Protein AF-A0A8C5RNP3-F1 (afdb_monomer_lite)

pLDDT: mean 71.99, std 24.18, range [30.84, 98.81]

InterPro domains:
  IPR009089 XRCC4, N-terminal domain superfamily [SSF50809] (1-51)
  IPR010585 DNA repair protein XRCC4 [PTHR28559] (86-229)
  IPR014751 DNA repair protein XRCC4-like, C-terminal [G3DSA:1.20.5.370] (101-195)
  IPR038051 XRCC4-like, N-terminal domain superfamily [G3DSA:2.170.210.10] (1-62)
  IPR053961 XRCC4, N-terminal domain [PF06632] (1-50)
  IPR053962 XRCC4, coiled-coil domain [PF21924] (101-175)

Foldseek 3Di:
DPDDPVVLVVVVCCVPVVPDDDPQKDWDWAQDPPPRWKIKIWMKGFPPPVVVVVVVVVVVVVVPDPDDDPDPDPDDDDDDDPPGDIGTSDMDIDGDDPCVVVVVVVVVVVVVVVVVVVVVVVVVVVVVVVVVVVVVVVVVVVVVVVVVVVVVVV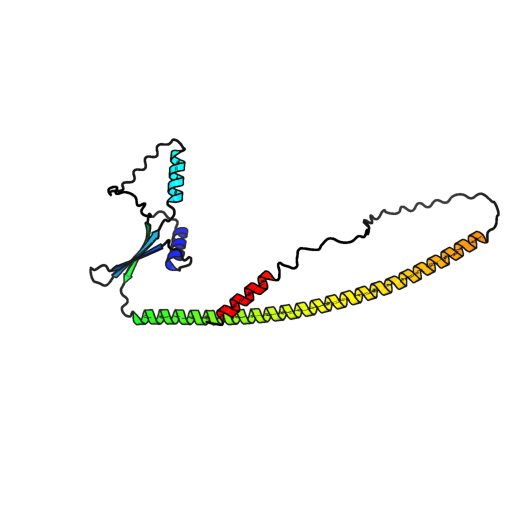VVVVVVVVVVVVVVVVVVVVVVVVVVVVVVVDDDDDDDDDDDDDDDDDDDPPDDPDDDDDDDDDDDDDDDPPPPPVVVVVVVVVVVVVVPD

Structure (mmCIF, N/CA/C/O backbone):
data_AF-A0A8C5RNP3-F1
#
_entry.id   AF-A0A8C5RNP3-F1
#
loop_
_atom_site.group_PDB
_atom_site.id
_atom_site.type_symbol
_atom_site.label_atom_id
_atom_site.label_alt_id
_atom_site.label_comp_id
_atom_site.label_asym_id
_atom_site.label_entity_id
_atom_site.label_seq_id
_atom_site.pdbx_PDB_ins_code
_atom_site.Cartn_x
_atom_site.Cartn_y
_atom_site.Cartn_z
_atom_site.occupancy
_atom_site.B_iso_or_equiv
_atom_site.auth_seq_id
_atom_site.auth_comp_id
_atom_site.auth_asym_id
_atom_site.auth_atom_id
_atom_site.pdbx_PDB_model_num
ATOM 1 N N . MET A 1 1 ? 1.968 20.008 -38.153 1.00 55.22 1 MET A N 1
ATOM 2 C CA . MET A 1 1 ? 0.848 19.555 -37.306 1.00 55.22 1 MET A CA 1
ATOM 3 C C . MET A 1 1 ? 0.402 20.719 -36.465 1.00 55.22 1 MET A C 1
ATOM 5 O O . MET A 1 1 ? 1.262 21.341 -35.858 1.00 55.22 1 MET A O 1
ATOM 9 N N . GLU A 1 2 ? -0.889 21.001 -36.400 1.00 71.12 2 GLU A N 1
ATOM 10 C CA . GLU A 1 2 ? -1.405 22.032 -35.501 1.00 71.12 2 GLU A CA 1
ATOM 11 C C . GLU A 1 2 ? -1.920 21.351 -34.226 1.00 71.12 2 GLU A C 1
ATOM 13 O O . GLU A 1 2 ? -3.088 20.999 -34.091 1.00 71.12 2 GLU A O 1
ATOM 18 N N . MET A 1 3 ? -0.994 21.044 -33.315 1.00 80.56 3 MET A N 1
ATOM 19 C CA . MET A 1 3 ? -1.301 20.501 -31.992 1.00 80.56 3 MET A CA 1
ATOM 20 C C . MET A 1 3 ? -0.687 21.420 -30.941 1.00 80.56 3 MET A C 1
ATOM 22 O O . MET A 1 3 ? 0.452 21.857 -31.092 1.00 80.56 3 MET A O 1
ATOM 26 N N . LYS A 1 4 ? -1.433 21.711 -29.869 1.00 89.50 4 LYS A N 1
ATOM 27 C CA . LYS A 1 4 ? -0.898 22.460 -28.725 1.00 89.50 4 LYS A CA 1
ATOM 28 C C . LYS A 1 4 ? 0.293 21.707 -28.125 1.00 89.50 4 LYS A C 1
ATOM 30 O O . LYS A 1 4 ? 0.234 20.486 -27.987 1.00 89.50 4 LYS A O 1
ATOM 35 N N . GLN A 1 5 ? 1.334 22.438 -27.734 1.00 89.81 5 GLN A N 1
ATOM 36 C CA . GLN A 1 5 ? 2.585 21.865 -27.231 1.00 89.81 5 GLN A CA 1
ATOM 37 C C . GLN A 1 5 ? 2.371 20.921 -26.041 1.00 89.81 5 GLN A C 1
ATOM 39 O O . GLN A 1 5 ? 2.899 19.817 -26.048 1.00 89.81 5 GLN A O 1
ATOM 44 N N . GLU A 1 6 ? 1.565 21.316 -25.056 1.00 90.94 6 GLU A N 1
ATOM 45 C CA . GLU A 1 6 ? 1.251 20.486 -23.881 1.00 90.94 6 GLU A CA 1
ATOM 46 C C . GLU A 1 6 ? 0.638 19.146 -24.290 1.00 90.94 6 GLU A C 1
ATOM 48 O O . GLU A 1 6 ? 1.116 18.086 -23.898 1.00 90.94 6 GLU A O 1
ATOM 53 N N . LYS A 1 7 ? -0.369 19.189 -25.170 1.00 88.06 7 LYS A N 1
ATOM 54 C CA . LYS A 1 7 ? -1.022 17.990 -25.701 1.00 88.06 7 LYS A CA 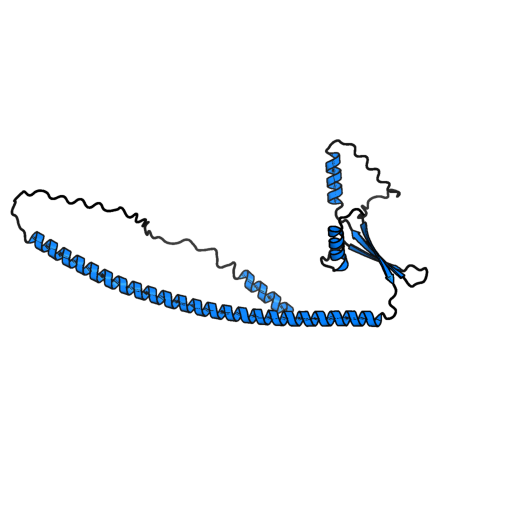1
ATOM 55 C C . LYS A 1 7 ? -0.031 17.099 -26.452 1.00 88.06 7 LYS A C 1
ATOM 57 O O . LYS A 1 7 ? -0.100 15.883 -26.332 1.00 88.06 7 LYS A O 1
ATOM 62 N N . TYR A 1 8 ? 0.889 17.694 -27.205 1.00 87.69 8 TYR A N 1
ATOM 63 C CA . TYR A 1 8 ? 1.931 16.949 -27.901 1.00 87.69 8 TYR A CA 1
ATOM 64 C C . TYR A 1 8 ? 2.911 16.280 -26.924 1.00 87.69 8 TYR A C 1
ATOM 66 O O . TYR A 1 8 ? 3.216 15.105 -27.088 1.00 87.69 8 TYR A O 1
ATOM 74 N N . VAL A 1 9 ? 3.351 16.980 -25.873 1.00 89.62 9 VAL A N 1
ATOM 75 C CA . VAL A 1 9 ? 4.240 16.423 -24.835 1.00 89.62 9 VAL A CA 1
ATOM 76 C C . VAL A 1 9 ? 3.579 15.267 -24.088 1.00 89.62 9 VAL A C 1
ATOM 78 O O . VAL A 1 9 ? 4.225 14.250 -23.854 1.00 89.62 9 VAL A O 1
ATOM 81 N N . GLU A 1 10 ? 2.296 15.377 -23.755 1.00 87.62 10 GLU A N 1
ATOM 82 C CA . GLU A 1 10 ? 1.562 14.276 -23.122 1.00 87.62 10 GLU A CA 1
ATOM 83 C C . GLU A 1 10 ? 1.448 13.053 -24.044 1.00 87.62 10 GLU A C 1
ATOM 85 O O . GLU A 1 10 ? 1.608 11.919 -23.597 1.00 87.62 10 GLU A O 1
ATOM 90 N N . GLU A 1 11 ? 1.257 13.256 -25.351 1.00 84.50 11 GLU A N 1
ATOM 91 C CA . GLU A 1 11 ? 1.323 12.157 -26.322 1.00 84.50 11 GLU A CA 1
ATOM 92 C C . GLU A 1 11 ? 2.734 11.543 -26.411 1.00 84.50 11 GLU A C 1
ATOM 94 O O . GLU A 1 11 ? 2.850 10.324 -26.538 1.00 84.50 11 GLU A O 1
ATOM 99 N N . LEU A 1 12 ? 3.804 12.342 -26.275 1.00 87.31 12 LEU A N 1
ATOM 100 C CA . LEU A 1 12 ? 5.182 11.833 -26.211 1.00 87.31 12 LEU A CA 1
ATOM 101 C C . LEU A 1 12 ? 5.449 10.993 -24.958 1.00 87.31 12 LEU A C 1
ATOM 103 O O . LEU A 1 12 ? 6.104 9.957 -25.048 1.00 87.31 12 LEU A O 1
ATOM 107 N N . LYS A 1 13 ? 4.947 11.413 -23.793 1.00 88.31 13 LYS A N 1
ATOM 108 C CA . LYS A 1 13 ? 5.095 10.644 -22.549 1.00 88.31 13 LYS A CA 1
ATOM 109 C C . LYS A 1 13 ? 4.404 9.290 -22.660 1.00 88.31 13 LYS A C 1
ATOM 111 O O . LYS A 1 13 ? 5.023 8.271 -22.376 1.00 88.31 13 LYS A O 1
ATOM 116 N N . LYS A 1 14 ? 3.168 9.265 -23.163 1.00 85.75 14 LYS A N 1
ATOM 117 C CA . LYS A 1 14 ? 2.420 8.016 -23.367 1.00 85.75 14 LYS A CA 1
ATOM 118 C C . LYS A 1 14 ? 3.161 7.041 -24.277 1.00 85.75 14 LYS A C 1
ATOM 120 O O . LYS A 1 14 ? 3.255 5.864 -23.948 1.00 85.75 14 LYS A O 1
ATOM 125 N N . VAL A 1 15 ? 3.699 7.532 -25.398 1.00 85.81 15 VAL A N 1
ATOM 126 C CA . VAL A 1 15 ? 4.329 6.671 -26.409 1.00 85.81 15 VAL A CA 1
ATOM 127 C C . VAL A 1 15 ? 5.760 6.252 -26.051 1.00 85.81 15 VAL A C 1
ATOM 129 O O . VAL A 1 15 ? 6.140 5.127 -26.352 1.00 85.81 15 VAL A O 1
ATOM 132 N N . LEU A 1 16 ? 6.561 7.110 -25.406 1.00 85.31 16 LEU A N 1
ATOM 133 C CA . LEU A 1 16 ? 7.981 6.825 -25.138 1.00 85.31 16 LEU A CA 1
ATOM 134 C C . LEU A 1 16 ? 8.267 6.332 -23.717 1.00 85.31 16 LEU A C 1
ATOM 136 O O . LEU A 1 16 ? 9.263 5.643 -23.521 1.00 85.31 16 LEU A O 1
ATOM 140 N N . LEU A 1 17 ? 7.426 6.667 -22.734 1.00 85.12 17 LEU A N 1
ATOM 141 C CA . LEU A 1 17 ? 7.604 6.242 -21.338 1.00 85.12 17 LEU A CA 1
ATOM 142 C C . LEU A 1 17 ? 6.699 5.063 -20.954 1.00 85.12 17 LEU A C 1
ATOM 144 O O . LEU A 1 17 ? 6.726 4.639 -19.806 1.00 85.12 17 LEU A O 1
ATOM 148 N N . CYS A 1 18 ? 5.911 4.535 -21.901 1.00 71.25 18 CYS A N 1
ATOM 149 C CA . CYS A 1 18 ? 4.945 3.452 -21.669 1.00 71.25 18 CYS A CA 1
ATOM 150 C C . CYS A 1 18 ? 3.998 3.716 -20.486 1.00 71.25 18 CYS A C 1
ATOM 152 O O . CYS A 1 18 ? 3.561 2.786 -19.816 1.00 71.25 18 CYS A O 1
ATOM 154 N N . ASP A 1 19 ? 3.638 4.982 -20.263 1.00 64.94 19 ASP A N 1
ATOM 155 C CA . ASP A 1 19 ? 2.700 5.384 -19.206 1.00 64.94 19 ASP A CA 1
ATOM 156 C C . ASP A 1 19 ? 1.315 4.721 -19.393 1.00 64.94 19 ASP A C 1
ATOM 158 O O . ASP A 1 19 ? 0.543 4.562 -18.452 1.00 64.94 19 ASP A O 1
ATOM 162 N N . GLN A 1 20 ? 0.998 4.295 -20.627 1.00 61.53 20 GLN A N 1
ATOM 163 C CA . GLN A 1 20 ? -0.206 3.539 -20.979 1.00 61.53 20 GLN A CA 1
ATOM 164 C C . GLN A 1 20 ? 0.111 2.491 -22.057 1.00 61.53 20 GLN A C 1
ATOM 166 O O . GLN A 1 20 ? 0.402 2.838 -23.204 1.00 61.53 20 GLN A O 1
ATOM 171 N N . PHE A 1 21 ? 0.000 1.203 -21.723 1.00 55.09 21 PHE A N 1
ATOM 172 C CA . PHE A 1 21 ? 0.070 0.120 -22.707 1.00 55.09 21 PHE A CA 1
ATOM 173 C C . PHE A 1 21 ? -1.224 0.094 -23.518 1.00 55.09 21 PHE A C 1
ATOM 175 O O . PHE A 1 21 ? -2.251 -0.414 -23.073 1.00 55.09 21 PHE A O 1
ATOM 182 N N . SER A 1 22 ? -1.196 0.674 -24.713 1.00 62.56 22 SER A N 1
ATOM 183 C CA . SER A 1 22 ? -2.289 0.524 -25.667 1.00 62.56 22 SER A CA 1
ATOM 184 C C . SER A 1 22 ? -1.725 0.186 -27.038 1.00 62.56 22 SER A C 1
ATOM 186 O O . SER A 1 22 ? -0.759 0.810 -27.479 1.00 62.56 22 SER A O 1
ATOM 188 N N . ASP A 1 23 ? -2.379 -0.727 -27.760 1.00 62.41 23 ASP A N 1
ATOM 189 C CA . ASP A 1 23 ? -2.055 -1.096 -29.155 1.00 62.41 23 ASP A CA 1
ATOM 190 C C . ASP A 1 23 ? -2.330 0.049 -30.158 1.00 62.41 23 ASP A C 1
ATOM 192 O O . ASP A 1 23 ? -2.578 -0.144 -31.353 1.00 62.41 23 ASP A O 1
ATOM 196 N N . THR A 1 24 ? -2.394 1.274 -29.652 1.00 76.81 24 THR A N 1
ATOM 197 C CA . THR A 1 24 ? -2.700 2.495 -30.382 1.00 76.81 24 THR A CA 1
ATOM 198 C C . THR A 1 24 ? -1.455 3.051 -31.060 1.00 76.81 24 THR A C 1
ATOM 200 O O . THR A 1 24 ? -1.593 3.889 -31.939 1.00 76.81 24 THR A O 1
ATOM 203 N N . TYR A 1 25 ? -0.249 2.605 -30.707 1.00 83.44 25 TYR A N 1
ATOM 204 C CA . TYR A 1 25 ? 0.991 3.128 -31.279 1.00 83.44 25 TYR A CA 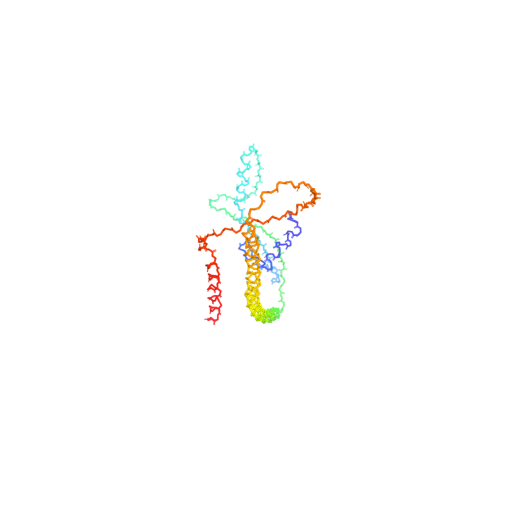1
ATOM 205 C C . TYR A 1 25 ? 1.735 2.060 -32.079 1.00 83.44 25 TYR A C 1
ATOM 207 O O . TYR A 1 25 ? 1.842 0.911 -31.657 1.00 83.44 25 TYR A O 1
ATOM 215 N N . ARG A 1 26 ? 2.256 2.451 -33.243 1.00 86.00 26 ARG A N 1
ATOM 216 C CA . ARG A 1 26 ? 3.160 1.643 -34.066 1.00 86.00 26 ARG A CA 1
ATOM 217 C C . ARG A 1 26 ? 4.534 2.295 -34.088 1.00 86.00 26 ARG A C 1
ATOM 219 O O . ARG A 1 26 ? 4.634 3.510 -34.242 1.00 86.00 26 ARG A O 1
ATOM 226 N N . PHE A 1 27 ? 5.572 1.477 -33.970 1.00 88.50 27 PHE A N 1
ATOM 227 C CA . PHE A 1 27 ? 6.966 1.896 -34.036 1.00 88.50 27 PHE A CA 1
ATOM 228 C C . PHE A 1 27 ? 7.632 1.247 -35.241 1.00 88.50 27 PHE A C 1
ATOM 230 O O . PHE A 1 27 ? 7.584 0.029 -35.391 1.00 88.50 27 PHE A O 1
ATOM 237 N N . ASP A 1 28 ? 8.281 2.060 -36.065 1.00 87.81 28 ASP A N 1
ATOM 238 C CA . ASP A 1 28 ? 8.956 1.629 -37.280 1.00 87.81 28 ASP A CA 1
ATOM 239 C C . ASP A 1 28 ? 10.437 2.009 -37.208 1.00 87.81 28 ASP A C 1
ATOM 241 O O . ASP A 1 28 ? 10.800 3.161 -36.950 1.00 87.81 28 ASP A O 1
ATOM 245 N N . ILE A 1 29 ? 11.308 1.029 -37.453 1.00 87.75 29 ILE A N 1
ATOM 246 C CA . ILE A 1 29 ? 12.761 1.204 -37.494 1.00 87.75 29 ILE A CA 1
ATOM 247 C C . ILE A 1 29 ? 13.238 0.809 -38.883 1.00 87.75 29 ILE A C 1
ATOM 249 O O . ILE A 1 29 ? 13.130 -0.347 -39.280 1.00 87.75 29 ILE A O 1
ATOM 253 N N . SER A 1 30 ? 13.796 1.764 -39.623 1.00 84.50 30 SER A N 1
ATOM 254 C CA . SER A 1 30 ? 14.335 1.523 -40.963 1.00 84.50 30 SER A CA 1
ATOM 255 C C . SER A 1 30 ? 15.802 1.935 -41.048 1.00 84.50 30 SER A C 1
ATOM 257 O O . SER A 1 30 ? 16.218 2.982 -40.550 1.00 84.50 30 SER A O 1
ATOM 259 N N . LYS A 1 31 ? 16.619 1.097 -41.687 1.00 77.69 31 LYS A N 1
ATOM 260 C CA . LYS A 1 31 ? 18.022 1.400 -41.978 1.00 77.69 31 LYS A CA 1
ATOM 261 C C . LYS A 1 31 ? 18.084 2.112 -43.327 1.00 77.69 31 LYS A C 1
ATOM 263 O O . LYS A 1 31 ? 17.605 1.567 -44.317 1.00 77.69 31 LYS A O 1
ATOM 268 N N . LYS A 1 32 ? 18.664 3.314 -43.392 1.00 65.94 32 LYS A N 1
ATOM 269 C CA . LYS A 1 32 ? 18.851 4.017 -44.670 1.00 65.94 32 LYS A CA 1
ATOM 270 C C . LYS A 1 32 ? 20.256 3.720 -45.203 1.00 65.94 32 LYS A C 1
ATOM 272 O O . LYS A 1 32 ? 21.244 3.965 -44.519 1.00 65.94 32 LYS A O 1
ATOM 277 N N . GLU A 1 33 ? 20.349 3.158 -46.406 1.00 58.75 33 GLU A N 1
ATOM 278 C CA . GLU A 1 33 ? 21.582 2.548 -46.944 1.00 58.75 33 GLU A CA 1
ATOM 279 C C . GLU A 1 33 ? 22.652 3.523 -47.451 1.00 58.75 33 GLU A C 1
ATOM 281 O O . GLU A 1 33 ? 23.720 3.092 -47.871 1.00 58.75 33 GLU A O 1
ATOM 286 N N . ILE A 1 34 ? 22.450 4.836 -47.363 1.00 54.06 34 ILE A N 1
ATOM 287 C CA . ILE A 1 34 ? 23.375 5.809 -47.967 1.00 54.06 34 ILE A CA 1
ATOM 288 C C . ILE A 1 34 ? 24.555 6.122 -47.023 1.00 54.06 34 ILE A C 1
ATOM 290 O O . ILE A 1 34 ? 24.793 7.286 -46.754 1.00 54.06 34 ILE A O 1
ATOM 294 N N . ASN A 1 35 ? 25.204 5.090 -46.454 1.00 58.66 35 ASN A N 1
ATOM 295 C CA . ASN A 1 35 ? 26.477 5.066 -45.681 1.00 58.66 35 ASN A CA 1
ATOM 296 C C . ASN A 1 35 ? 26.435 4.151 -44.434 1.00 58.66 35 ASN A C 1
ATOM 298 O O . ASN A 1 35 ? 27.427 4.017 -43.731 1.00 58.66 35 ASN A O 1
ATOM 302 N N . GLY A 1 36 ? 25.309 3.492 -44.127 1.00 58.53 36 GLY A N 1
ATOM 303 C CA . GLY A 1 36 ? 25.237 2.461 -43.071 1.00 58.53 36 GLY A CA 1
ATOM 304 C C . GLY A 1 36 ? 25.301 2.952 -41.610 1.00 58.53 36 GLY A C 1
ATOM 305 O O . GLY A 1 36 ? 25.259 2.123 -40.689 1.00 58.53 36 GLY A O 1
ATOM 306 N N . GLU A 1 37 ? 25.357 4.269 -41.392 1.00 69.31 37 GLU A N 1
ATOM 307 C CA . GLU A 1 37 ? 25.600 4.892 -40.079 1.00 69.31 37 GLU A CA 1
ATOM 308 C C . GLU A 1 37 ? 24.359 5.457 -39.371 1.00 69.31 37 GLU A C 1
ATOM 310 O O . GLU A 1 37 ? 24.409 5.665 -38.157 1.00 69.31 37 GLU A O 1
ATOM 315 N N . SER A 1 38 ? 23.242 5.677 -40.079 1.00 77.44 38 SER A N 1
ATOM 316 C CA . SER A 1 38 ? 22.021 6.244 -39.482 1.00 77.44 38 SER A CA 1
ATOM 317 C C . SER A 1 38 ? 20.792 5.348 -39.652 1.00 77.44 38 SER A C 1
ATOM 319 O O . SER A 1 38 ? 20.540 4.773 -40.714 1.00 77.44 38 SER A O 1
ATOM 321 N N . ILE A 1 39 ? 20.025 5.229 -38.571 1.00 84.31 39 ILE A N 1
ATOM 322 C CA . ILE A 1 39 ? 18.763 4.497 -38.481 1.00 84.31 39 ILE A CA 1
ATOM 323 C C . ILE A 1 39 ? 17.643 5.528 -38.342 1.00 84.31 39 ILE A C 1
ATOM 325 O O . ILE A 1 39 ? 17.731 6.451 -37.536 1.00 84.31 39 ILE A O 1
ATOM 329 N N . HIS A 1 40 ? 16.586 5.390 -39.133 1.00 88.75 40 HIS A N 1
ATOM 330 C CA . HIS A 1 40 ? 15.399 6.224 -39.023 1.00 88.75 40 HIS A CA 1
ATOM 331 C C . HIS A 1 40 ? 14.353 5.508 -38.166 1.00 88.75 40 HIS A C 1
ATOM 333 O O . HIS A 1 40 ? 13.823 4.472 -38.568 1.00 88.75 40 HIS A O 1
ATOM 339 N N . PHE A 1 41 ? 14.074 6.071 -36.993 1.00 89.56 41 PHE A N 1
ATOM 340 C CA . PHE A 1 41 ? 13.015 5.644 -36.085 1.00 89.56 41 PHE A CA 1
ATOM 341 C C . PHE A 1 41 ? 11.803 6.554 -36.278 1.00 89.56 41 PHE A C 1
ATOM 343 O O . PHE A 1 41 ? 11.933 7.777 -36.242 1.00 89.56 41 PHE A O 1
ATOM 350 N N . SER A 1 42 ? 10.621 5.988 -36.472 1.00 88.81 42 SER A N 1
ATOM 351 C CA . SER A 1 42 ? 9.360 6.729 -36.517 1.00 88.81 42 SER A CA 1
ATOM 352 C C . SER A 1 42 ? 8.308 6.042 -35.671 1.00 88.81 42 SER A C 1
ATOM 354 O O . SER A 1 42 ? 8.335 4.828 -35.499 1.00 88.81 42 SER A O 1
ATOM 356 N N . TYR A 1 43 ? 7.382 6.829 -35.141 1.00 88.31 43 TYR A N 1
ATOM 357 C CA . TYR A 1 43 ? 6.258 6.315 -34.376 1.00 88.31 43 TYR A CA 1
ATOM 358 C C . TYR A 1 43 ? 4.969 6.984 -34.831 1.00 88.31 43 TYR A C 1
ATOM 360 O O . TYR A 1 43 ? 4.906 8.193 -35.089 1.00 88.31 43 TYR A O 1
ATOM 368 N N . GLU A 1 44 ? 3.935 6.167 -34.959 1.00 86.56 44 GLU A N 1
ATOM 369 C CA . GLU A 1 44 ? 2.645 6.543 -35.511 1.00 86.56 44 GLU A CA 1
ATOM 370 C C . GLU A 1 44 ? 1.539 6.169 -34.533 1.00 86.56 44 GLU A C 1
ATOM 372 O O . GLU A 1 44 ? 1.608 5.148 -33.852 1.00 86.56 44 GLU A O 1
ATOM 377 N N . LYS A 1 45 ? 0.509 7.008 -34.458 1.00 84.31 45 LYS A N 1
ATOM 378 C CA . LYS A 1 45 ? -0.698 6.735 -33.690 1.00 84.31 45 LYS A CA 1
ATOM 379 C C . LYS A 1 45 ? -1.755 6.172 -34.635 1.00 84.31 45 LYS A C 1
ATOM 381 O O . LYS A 1 45 ? -2.147 6.837 -35.595 1.00 84.31 45 LYS A O 1
ATOM 386 N N . ASN A 1 46 ? -2.209 4.961 -34.350 1.00 78.38 46 ASN A N 1
ATOM 387 C CA . ASN A 1 46 ? -3.374 4.345 -34.961 1.00 78.38 46 ASN A CA 1
ATOM 388 C C . ASN A 1 46 ? -4.620 5.055 -34.426 1.00 78.38 46 ASN A C 1
ATOM 390 O O . ASN A 1 46 ? -4.913 5.013 -33.228 1.00 78.38 46 ASN A O 1
ATOM 394 N N . LEU A 1 47 ? -5.374 5.711 -35.301 1.00 68.94 47 LEU A N 1
ATOM 395 C CA . LEU A 1 47 ? -6.659 6.283 -34.924 1.00 68.94 47 LEU A CA 1
ATOM 396 C C . LEU A 1 47 ? -7.694 5.157 -34.978 1.00 68.94 47 LEU A C 1
ATOM 398 O O . LEU A 1 47 ? -8.272 4.879 -36.023 1.00 68.94 47 LEU A O 1
ATOM 402 N N . LYS A 1 48 ? -7.908 4.478 -33.846 1.00 60.94 48 LYS A N 1
ATOM 403 C CA . LYS A 1 48 ? -8.919 3.410 -33.739 1.00 60.94 48 LYS A CA 1
ATOM 404 C C . LYS A 1 48 ? -10.363 3.921 -33.782 1.00 60.94 48 LYS A C 1
ATOM 406 O O . LYS A 1 48 ? -11.281 3.113 -33.787 1.00 60.94 48 LYS A O 1
ATOM 411 N N . ASP A 1 49 ? -10.582 5.232 -33.849 1.00 53.31 49 ASP A N 1
ATOM 412 C CA . ASP A 1 49 ? -11.921 5.807 -33.785 1.00 53.31 49 ASP A CA 1
ATOM 413 C C . ASP A 1 49 ? -12.369 6.386 -35.132 1.00 53.31 49 ASP A C 1
ATOM 415 O O . ASP A 1 49 ? -12.443 7.596 -35.344 1.00 53.31 49 ASP A O 1
ATOM 419 N N . VAL A 1 50 ? -12.655 5.486 -36.075 1.00 52.06 50 VAL A N 1
ATOM 420 C CA . VAL A 1 50 ? -13.403 5.840 -37.294 1.00 52.06 50 VAL A CA 1
ATOM 421 C C . VAL A 1 50 ? -14.911 5.869 -37.001 1.00 52.06 50 VAL A C 1
ATOM 423 O O . VAL A 1 50 ? -15.672 6.496 -37.730 1.00 52.06 50 VAL A O 1
ATOM 426 N N . THR A 1 51 ? -15.352 5.271 -35.889 1.00 53.81 51 THR A N 1
ATOM 427 C CA . THR A 1 51 ? -16.741 5.290 -35.408 1.00 53.81 51 THR A CA 1
ATOM 428 C C . THR A 1 51 ? -17.226 6.701 -35.105 1.00 53.81 51 THR A C 1
ATOM 430 O O . THR A 1 51 ? -18.282 7.094 -35.598 1.00 53.81 51 THR A O 1
ATOM 433 N N . GLY A 1 52 ? -16.441 7.501 -34.375 1.00 51.97 52 GLY A N 1
ATOM 434 C CA . GLY A 1 52 ? -16.772 8.906 -34.121 1.00 51.97 52 GLY A CA 1
ATOM 435 C C . GLY A 1 52 ? -16.817 9.759 -35.394 1.00 51.97 52 GLY A C 1
ATOM 436 O O . GLY A 1 52 ? -17.659 10.646 -35.517 1.00 51.97 52 GLY A O 1
ATOM 437 N N . LEU A 1 53 ? -15.966 9.453 -36.378 1.00 52.38 53 LEU A N 1
ATOM 438 C CA . LEU A 1 53 ? -15.901 10.164 -37.659 1.00 52.38 53 LEU A CA 1
ATOM 439 C C . LEU A 1 53 ? -17.095 9.816 -38.564 1.00 52.38 53 LEU A C 1
ATOM 441 O O . LEU A 1 53 ? -17.673 10.700 -39.191 1.00 52.38 53 LEU A O 1
ATOM 445 N N . ILE A 1 54 ? -17.522 8.550 -38.560 1.00 56.50 54 ILE A N 1
ATOM 446 C CA . ILE A 1 54 ? -18.743 8.076 -39.225 1.00 56.50 54 ILE A CA 1
ATOM 447 C C . ILE A 1 54 ? -19.990 8.701 -38.583 1.00 56.50 54 ILE A C 1
ATOM 449 O O . ILE A 1 54 ? -20.872 9.163 -39.305 1.00 56.50 54 ILE A O 1
ATOM 453 N N . LEU A 1 55 ? -20.055 8.791 -37.249 1.00 55.03 55 LEU A N 1
ATOM 454 C CA . LEU A 1 55 ? -21.174 9.428 -36.541 1.00 55.03 55 LEU A CA 1
ATOM 455 C C . LEU A 1 55 ? -21.230 10.945 -36.788 1.00 55.03 55 LEU A C 1
ATOM 457 O O . LEU A 1 55 ? -22.310 11.505 -36.967 1.00 55.03 55 LEU A O 1
ATOM 461 N N . PHE A 1 56 ? -20.070 11.604 -36.850 1.00 54.50 56 PHE A N 1
ATOM 462 C CA . PHE A 1 56 ? -19.954 13.028 -37.172 1.00 54.50 56 PHE A CA 1
ATOM 463 C C . PHE A 1 56 ? -20.385 13.327 -38.619 1.00 54.50 56 PHE A C 1
ATOM 465 O O . PHE A 1 56 ? -21.101 14.298 -38.862 1.00 54.50 56 PHE A O 1
ATOM 472 N N . LEU A 1 57 ? -20.026 12.461 -39.574 1.00 56.38 57 LEU A N 1
ATOM 473 C CA . LEU A 1 57 ? -20.455 12.562 -40.975 1.00 56.38 57 LEU A CA 1
ATOM 474 C C . LEU A 1 57 ? -21.955 12.268 -41.157 1.00 56.38 57 LEU A C 1
ATOM 476 O O . LEU A 1 57 ? -22.625 12.978 -41.905 1.00 56.38 57 LEU A O 1
ATOM 480 N N . LEU A 1 58 ? -22.504 11.278 -40.442 1.00 57.66 58 LEU A N 1
ATOM 481 C CA . LEU A 1 58 ? -23.947 10.998 -40.409 1.00 57.66 58 LEU A CA 1
ATOM 482 C C . LEU A 1 58 ? -24.739 12.164 -39.796 1.00 57.66 58 LEU A C 1
ATOM 484 O O . LEU A 1 58 ? -25.785 12.538 -40.321 1.00 57.66 58 LEU A O 1
ATOM 488 N N . GLY A 1 59 ? -24.217 12.787 -38.735 1.00 54.66 59 GLY A N 1
ATOM 489 C CA . GLY A 1 59 ? -24.809 13.984 -38.133 1.00 54.66 59 GLY A CA 1
ATOM 490 C C . GLY A 1 59 ? -24.816 15.194 -39.074 1.00 54.66 59 GLY A C 1
ATOM 491 O O . GLY A 1 59 ? -25.807 15.921 -39.125 1.00 54.66 59 GLY A O 1
ATOM 492 N N . ALA A 1 60 ? -23.756 15.381 -39.868 1.00 54.59 60 ALA A N 1
ATOM 493 C CA . ALA A 1 60 ? -23.668 16.457 -40.856 1.00 54.59 60 ALA A CA 1
ATOM 494 C C . ALA A 1 60 ? -24.618 16.255 -42.054 1.00 54.59 60 ALA A C 1
ATOM 496 O O . ALA A 1 60 ? -25.182 17.231 -42.549 1.00 54.59 60 ALA A O 1
ATOM 497 N N . LEU A 1 61 ? -24.862 15.007 -42.483 1.00 52.66 61 LEU A N 1
ATOM 498 C CA . LEU A 1 61 ? -25.847 14.693 -43.530 1.00 52.66 61 LEU A CA 1
ATOM 499 C C . LEU A 1 61 ? -27.295 14.982 -43.090 1.00 52.66 61 LEU A C 1
ATOM 501 O O . LEU A 1 61 ? -28.116 15.388 -43.912 1.00 52.66 61 LEU A O 1
ATOM 505 N N . CYS A 1 62 ? -27.610 14.807 -41.802 1.00 54.16 62 CYS A N 1
ATOM 506 C CA . CYS A 1 62 ? -28.942 15.085 -41.255 1.00 54.16 62 CYS A CA 1
ATOM 507 C C . CYS A 1 62 ? -29.283 16.586 -41.198 1.00 54.16 62 CYS A C 1
ATOM 509 O O . CYS A 1 62 ? -30.459 16.939 -41.156 1.00 54.16 62 CYS A O 1
ATOM 511 N N . PHE A 1 63 ? -28.284 17.474 -41.242 1.00 49.72 63 PHE A N 1
ATOM 512 C CA . PHE A 1 63 ? -28.461 18.931 -41.217 1.00 49.72 63 PHE A CA 1
ATOM 513 C C . PHE A 1 63 ? -28.314 19.578 -42.602 1.00 49.72 63 PHE A C 1
ATOM 515 O O . PHE A 1 63 ? -27.744 20.652 -42.715 1.00 49.72 63 PHE A O 1
ATOM 522 N N . GLY A 1 64 ? -28.821 18.946 -43.667 1.00 45.03 64 GLY A N 1
ATOM 523 C CA . GLY A 1 64 ? -29.229 19.614 -44.920 1.00 45.03 64 GLY A CA 1
ATOM 524 C C . GLY A 1 64 ? -28.212 20.515 -45.645 1.00 45.03 64 GLY A C 1
ATOM 525 O O . GLY A 1 64 ? -28.600 21.258 -46.543 1.00 45.03 64 GLY A O 1
ATOM 526 N N . GLY A 1 65 ? -26.934 20.480 -45.274 1.00 47.34 65 GLY A N 1
ATOM 527 C CA . GLY A 1 65 ? -25.875 21.296 -45.845 1.00 47.34 65 GLY A CA 1
ATOM 528 C C . GLY A 1 65 ? -24.981 20.436 -46.721 1.00 47.34 65 GLY A C 1
ATOM 529 O O . GLY A 1 65 ? -24.381 19.470 -46.256 1.00 47.34 65 GLY A O 1
ATOM 530 N N . THR A 1 66 ? -24.866 20.783 -47.998 1.00 43.69 66 THR A N 1
ATOM 531 C CA . THR A 1 66 ? -23.882 20.180 -48.898 1.00 43.69 66 THR A CA 1
ATOM 532 C C . THR A 1 66 ? -22.478 20.561 -48.436 1.00 43.69 66 THR A C 1
ATOM 534 O O . THR A 1 66 ? -21.994 21.650 -48.739 1.00 43.69 66 THR A O 1
ATOM 537 N N . VAL A 1 67 ? -21.812 19.675 -47.698 1.00 41.06 67 VAL A N 1
ATOM 538 C CA . VAL A 1 67 ? -20.386 19.813 -47.391 1.00 41.06 67 VAL A CA 1
ATOM 539 C C . VAL A 1 67 ? -19.607 19.054 -48.461 1.00 41.06 67 VAL A C 1
ATOM 541 O O . VAL A 1 67 ? -19.480 17.833 -48.415 1.00 41.06 67 VAL A O 1
ATOM 544 N N . THR A 1 68 ? -19.093 19.769 -49.460 1.00 35.09 68 THR A N 1
ATOM 545 C CA . THR A 1 68 ? -18.136 19.204 -50.418 1.00 35.09 68 THR A CA 1
ATOM 546 C C . THR A 1 68 ? -16.781 19.049 -49.733 1.00 35.09 68 THR A C 1
ATOM 548 O O . THR A 1 68 ? -16.038 20.019 -49.593 1.00 35.09 68 THR A O 1
ATOM 551 N N . ILE A 1 69 ? -16.456 17.832 -49.294 1.00 42.91 69 ILE A N 1
ATOM 552 C CA . ILE A 1 69 ? -15.112 17.484 -48.825 1.00 42.91 69 ILE A CA 1
ATOM 553 C C . ILE A 1 69 ? -14.344 16.892 -50.008 1.00 42.91 69 ILE A C 1
ATOM 555 O O . ILE A 1 69 ? -14.498 15.720 -50.345 1.00 42.91 69 ILE A O 1
ATOM 559 N N . SER A 1 70 ? -13.502 17.703 -50.644 1.00 34.25 70 SER A N 1
ATOM 560 C CA . SER A 1 70 ? -12.554 17.233 -51.656 1.00 34.25 70 SER A CA 1
ATOM 561 C C . SER A 1 70 ? -11.395 16.498 -50.976 1.00 34.25 70 SER A C 1
ATOM 563 O O . SER A 1 70 ? -10.330 17.072 -50.758 1.00 34.25 70 SER A O 1
ATOM 565 N N . PHE A 1 71 ? -11.590 15.229 -50.608 1.00 35.28 71 PHE A N 1
ATOM 566 C CA . PHE A 1 71 ? -10.481 14.355 -50.224 1.00 35.28 71 PHE A CA 1
ATOM 567 C C . PHE A 1 71 ? -9.843 13.801 -51.501 1.00 35.28 71 PHE A C 1
ATOM 569 O O . PHE A 1 71 ? -10.396 12.930 -52.169 1.00 35.28 71 PHE A O 1
ATOM 576 N N . LEU A 1 72 ? -8.678 14.336 -51.865 1.00 30.84 72 LEU A N 1
ATOM 577 C CA . LEU A 1 72 ? -7.869 13.826 -52.966 1.00 30.84 72 LEU A CA 1
ATOM 578 C C . LEU A 1 72 ? -7.161 12.541 -52.499 1.00 30.84 72 LEU A C 1
ATOM 580 O O . LEU A 1 72 ? -5.997 12.567 -52.107 1.00 30.84 72 LEU A O 1
ATOM 584 N N . ILE A 1 73 ? -7.875 11.413 -52.481 1.00 37.59 73 ILE A N 1
ATOM 585 C CA . ILE A 1 73 ? -7.253 10.090 -52.342 1.00 37.59 73 ILE A CA 1
ATOM 586 C C . ILE A 1 73 ? -6.982 9.578 -53.755 1.00 37.59 73 ILE A C 1
ATOM 588 O O . ILE A 1 73 ? -7.847 9.000 -54.409 1.00 37.59 73 ILE A O 1
ATOM 592 N N . SER A 1 74 ? -5.770 9.827 -54.250 1.00 35.00 74 SER A N 1
ATOM 593 C CA . SER A 1 74 ? -5.240 9.106 -55.409 1.00 35.00 74 SER A CA 1
ATOM 594 C C . SER A 1 74 ? -5.042 7.641 -55.021 1.00 35.00 74 SER A C 1
ATOM 596 O O . SER A 1 74 ? -4.061 7.306 -54.365 1.00 35.00 74 SER A O 1
ATOM 598 N N . GLY A 1 75 ? -5.967 6.767 -55.413 1.00 34.22 75 GLY A N 1
ATOM 599 C CA . GLY A 1 75 ? -5.811 5.321 -55.250 1.00 34.22 75 GLY A CA 1
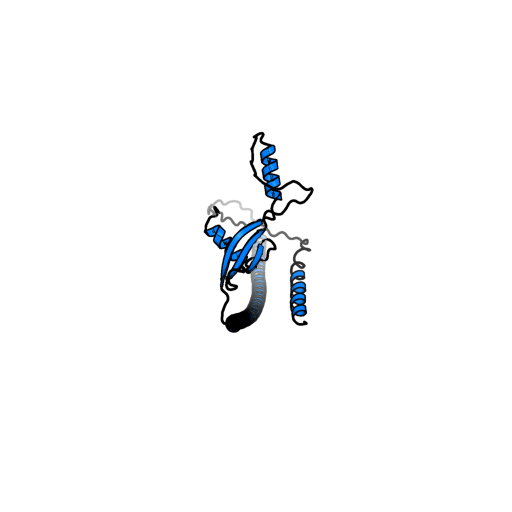ATOM 600 C C . GLY A 1 75 ? -7.122 4.579 -55.468 1.00 34.22 75 GLY A C 1
ATOM 601 O O . GLY A 1 75 ? -8.059 4.748 -54.700 1.00 34.22 75 GLY A O 1
ATOM 602 N N . GLY A 1 76 ? -7.185 3.798 -56.548 1.00 32.94 76 GLY A N 1
ATOM 603 C CA . GLY A 1 76 ? -8.372 3.091 -57.022 1.00 32.94 76 GLY A CA 1
ATOM 604 C C . GLY A 1 76 ? -9.057 2.205 -55.979 1.00 32.94 76 GLY A C 1
ATOM 605 O O . GLY A 1 76 ? -8.423 1.557 -55.151 1.00 32.94 76 GLY A O 1
ATOM 606 N N . ILE A 1 77 ? -10.383 2.186 -56.069 1.00 35.25 77 ILE A N 1
ATOM 607 C CA . ILE A 1 77 ? -11.300 1.456 -55.198 1.00 35.25 77 ILE A CA 1
ATOM 608 C C . ILE A 1 77 ? -11.270 -0.033 -55.573 1.00 35.25 77 ILE A C 1
ATOM 610 O O . ILE A 1 77 ? -11.789 -0.430 -56.615 1.00 35.25 77 ILE A O 1
ATOM 614 N N . GLY A 1 78 ? -10.671 -0.845 -54.702 1.00 33.75 78 GLY A N 1
ATOM 615 C CA . GLY A 1 78 ? -10.934 -2.276 -54.557 1.00 33.75 78 GLY A CA 1
ATOM 616 C C . GLY A 1 78 ? -11.709 -2.501 -53.256 1.00 33.75 78 GLY A C 1
ATOM 617 O O . GLY A 1 78 ? -11.463 -1.825 -52.262 1.00 33.75 78 GLY A O 1
ATOM 618 N N . ALA A 1 79 ? -12.699 -3.384 -53.296 1.00 35.44 79 ALA A N 1
ATOM 619 C CA . ALA A 1 79 ? -13.701 -3.592 -52.258 1.00 35.44 79 ALA A CA 1
ATOM 620 C C . ALA A 1 79 ? -13.141 -3.855 -50.842 1.00 35.44 79 ALA A C 1
ATOM 622 O O . ALA A 1 79 ? -12.236 -4.661 -50.665 1.00 35.44 79 ALA A O 1
ATOM 623 N N . GLY A 1 80 ? -13.795 -3.272 -49.831 1.00 39.38 80 GLY A N 1
ATOM 624 C CA . GLY A 1 80 ? -14.033 -3.964 -48.558 1.00 39.38 80 GLY A CA 1
ATOM 625 C C . GLY A 1 80 ? -13.061 -3.778 -47.391 1.00 39.38 80 GLY A C 1
ATOM 626 O O . GLY A 1 80 ? -13.310 -4.393 -46.361 1.00 39.38 80 GLY A O 1
ATOM 627 N N . GLU A 1 81 ? -12.032 -2.932 -47.468 1.00 34.94 81 GLU A N 1
ATOM 628 C CA . GLU A 1 81 ? -11.133 -2.702 -46.323 1.00 34.94 81 GLU A CA 1
ATOM 629 C C . GLU A 1 81 ? -11.050 -1.213 -45.956 1.00 34.94 81 GLU A C 1
ATOM 631 O O . GLU A 1 81 ? -10.462 -0.394 -46.664 1.00 34.94 81 GLU A O 1
ATOM 636 N N . VAL A 1 82 ? -11.667 -0.847 -44.826 1.00 45.28 82 VAL A N 1
ATOM 637 C CA . VAL A 1 82 ? -11.452 0.452 -44.174 1.00 45.28 82 VAL A CA 1
ATOM 638 C C . VAL A 1 82 ? -10.074 0.394 -43.524 1.00 45.28 82 VAL A C 1
ATOM 640 O O . VAL A 1 82 ? -9.914 -0.149 -42.433 1.00 45.28 82 VAL A O 1
ATOM 643 N N . TRP A 1 83 ? -9.060 0.920 -44.205 1.00 40.69 83 TRP A N 1
ATOM 644 C CA . TRP A 1 83 ? -7.721 1.011 -43.633 1.00 40.69 83 TRP A CA 1
ATOM 645 C C . TRP A 1 83 ? -7.748 1.961 -42.426 1.00 40.69 83 TRP A C 1
ATOM 647 O O . TRP A 1 83 ? -8.218 3.096 -42.564 1.00 40.69 83 TRP A O 1
ATOM 657 N N . PRO A 1 84 ? -7.264 1.546 -41.240 1.00 55.09 84 PRO A N 1
ATOM 658 C CA . PRO A 1 84 ? -7.150 2.449 -40.105 1.00 55.09 84 PRO A CA 1
ATOM 659 C C . PRO A 1 84 ? -6.239 3.620 -40.489 1.00 55.09 84 PRO A C 1
ATOM 661 O O . PRO A 1 84 ? -5.107 3.428 -40.941 1.00 55.09 84 PRO A O 1
ATOM 664 N N . ALA A 1 85 ? -6.746 4.844 -40.334 1.00 67.44 85 ALA A N 1
ATOM 665 C CA . ALA A 1 85 ? -5.963 6.044 -40.578 1.00 67.44 85 ALA A CA 1
ATOM 666 C C . ALA A 1 85 ? -4.859 6.138 -39.517 1.00 67.44 85 ALA A C 1
ATOM 668 O O . ALA A 1 85 ? -5.127 6.280 -38.321 1.00 67.44 85 ALA A O 1
ATOM 669 N N . ASN A 1 86 ? -3.609 6.060 -39.964 1.00 74.69 86 ASN A N 1
ATOM 670 C CA . ASN A 1 86 ? -2.443 6.182 -39.102 1.00 74.69 86 ASN A CA 1
ATOM 671 C C . ASN A 1 86 ? -1.834 7.563 -39.270 1.00 74.69 86 ASN A C 1
ATOM 673 O O . ASN A 1 86 ? -1.710 8.076 -40.382 1.00 74.69 86 ASN A O 1
ATOM 677 N N . PHE A 1 87 ? -1.452 8.167 -38.153 1.00 80.69 87 PHE A N 1
ATOM 678 C CA . PHE A 1 87 ? -0.879 9.498 -38.147 1.00 80.69 87 PHE A CA 1
ATOM 679 C C . PHE A 1 87 ? 0.504 9.481 -37.503 1.00 80.69 87 PHE A C 1
ATOM 681 O O . PHE A 1 87 ? 0.647 9.142 -36.327 1.00 80.69 87 PHE A O 1
ATOM 688 N N . ARG A 1 88 ? 1.533 9.860 -38.272 1.00 85.00 88 ARG A N 1
ATOM 689 C CA . ARG A 1 88 ? 2.924 9.899 -37.802 1.00 85.00 88 ARG A CA 1
ATOM 690 C C . ARG A 1 88 ? 3.102 10.981 -36.750 1.00 85.00 88 ARG A C 1
ATOM 692 O O . ARG A 1 88 ? 3.111 12.150 -37.114 1.00 85.00 88 ARG A O 1
ATOM 699 N N . LEU A 1 89 ? 3.292 10.591 -35.489 1.00 85.75 89 LEU A N 1
ATOM 700 C CA . LEU A 1 89 ? 3.430 11.503 -34.353 1.00 85.75 89 LEU A CA 1
ATOM 701 C C . LEU A 1 89 ? 4.828 12.138 -34.308 1.00 85.75 89 LEU A C 1
ATOM 703 O O . LEU A 1 89 ? 4.953 13.324 -34.020 1.00 85.75 89 LEU A O 1
ATOM 707 N N . GLY A 1 90 ? 5.859 11.386 -34.700 1.00 87.06 90 GLY A N 1
ATOM 708 C CA . GLY A 1 90 ? 7.209 11.919 -34.835 1.00 87.06 90 GLY A CA 1
ATOM 709 C C . GLY A 1 90 ? 8.205 10.944 -35.456 1.00 87.06 90 GLY A C 1
ATOM 710 O O . GLY A 1 90 ? 7.885 9.804 -35.797 1.00 87.06 90 GLY A O 1
ATOM 711 N N . SER A 1 91 ? 9.431 11.429 -35.639 1.00 89.69 91 SER A N 1
ATOM 712 C CA . SER A 1 91 ? 10.546 10.659 -36.191 1.00 89.69 91 SER A CA 1
ATOM 713 C C . SER A 1 91 ? 11.882 11.171 -35.666 1.00 89.69 91 SER A C 1
ATOM 715 O O . SER A 1 91 ? 12.066 12.379 -35.524 1.00 89.69 91 SER A O 1
ATOM 717 N N . LEU A 1 92 ? 12.822 10.262 -35.441 1.00 89.75 92 LEU A N 1
ATOM 718 C CA . LEU A 1 92 ? 14.169 10.519 -34.951 1.00 89.75 92 LEU A CA 1
ATOM 719 C C . LEU A 1 92 ? 15.184 9.842 -35.877 1.00 89.75 92 LEU A C 1
ATOM 721 O O . LEU A 1 92 ? 14.986 8.719 -36.341 1.00 89.75 92 LEU A O 1
ATOM 725 N N . LYS A 1 93 ? 16.299 10.525 -36.134 1.00 89.31 93 LYS A N 1
ATOM 726 C CA . LYS A 1 93 ? 17.463 9.924 -36.791 1.00 89.31 93 LYS A CA 1
ATOM 727 C C . LYS A 1 93 ? 18.428 9.484 -35.700 1.00 89.31 93 LYS A C 1
ATOM 729 O O . LYS A 1 93 ? 19.003 10.325 -35.019 1.00 89.31 93 LYS A O 1
ATOM 734 N N . LEU A 1 94 ? 18.569 8.179 -35.528 1.00 87.75 94 LEU A N 1
ATOM 735 C CA . LEU A 1 94 ? 19.451 7.565 -34.547 1.00 87.75 94 LEU A CA 1
ATOM 736 C C . LEU A 1 94 ? 20.800 7.268 -35.204 1.00 87.75 94 LEU A C 1
ATOM 738 O O . LEU A 1 94 ? 20.854 6.741 -36.317 1.00 87.75 94 LEU A O 1
ATOM 742 N N . GLN A 1 95 ? 21.889 7.602 -34.520 1.00 88.06 95 GLN A N 1
ATOM 743 C CA . GLN A 1 95 ? 23.241 7.284 -34.969 1.00 88.06 95 GLN A CA 1
ATOM 744 C C . GLN A 1 95 ? 23.695 5.952 -34.371 1.00 88.06 95 GLN A C 1
ATOM 746 O O . GLN A 1 95 ? 23.330 5.603 -33.247 1.00 88.06 95 GLN A O 1
ATOM 751 N N . ARG A 1 96 ? 24.515 5.204 -35.114 1.00 84.12 96 ARG A N 1
ATOM 752 C CA . ARG A 1 96 ? 25.169 4.007 -34.581 1.00 84.12 96 ARG A CA 1
ATOM 753 C C . ARG A 1 96 ? 26.067 4.368 -33.394 1.00 84.12 96 ARG A C 1
ATOM 755 O O . ARG A 1 96 ? 26.949 5.212 -33.508 1.00 84.12 96 ARG A O 1
ATOM 762 N N . VAL A 1 97 ? 25.880 3.656 -32.288 1.00 87.50 97 VAL A N 1
ATOM 763 C CA . VAL A 1 97 ? 26.757 3.728 -31.117 1.00 87.50 97 VAL A CA 1
ATOM 764 C C . VAL A 1 97 ? 28.016 2.894 -31.363 1.00 87.50 97 VAL A C 1
ATOM 766 O O . VAL A 1 97 ? 27.922 1.730 -31.756 1.00 87.50 97 VAL A O 1
ATOM 769 N N . THR A 1 98 ? 29.190 3.470 -31.104 1.00 87.19 98 THR A N 1
ATOM 770 C CA . THR A 1 98 ? 30.496 2.812 -31.289 1.00 87.19 98 THR A CA 1
ATOM 771 C C . THR A 1 98 ? 30.730 1.684 -30.277 1.00 87.19 98 THR A C 1
ATOM 773 O O . THR A 1 98 ? 31.217 0.621 -30.643 1.00 87.19 98 THR A O 1
ATOM 776 N N . ASN A 1 99 ? 30.312 1.881 -29.020 1.00 89.69 99 ASN A N 1
ATOM 777 C CA . ASN A 1 99 ? 30.468 0.928 -27.914 1.00 89.69 99 ASN A CA 1
ATOM 778 C C . ASN A 1 99 ? 29.108 0.404 -27.420 1.00 89.69 99 ASN A C 1
ATOM 780 O O . ASN A 1 99 ? 28.719 0.625 -26.275 1.00 89.69 99 ASN A O 1
ATOM 784 N N . SER A 1 100 ? 28.368 -0.298 -28.286 1.00 92.12 100 SER A N 1
ATOM 785 C CA . SER A 1 100 ? 27.064 -0.886 -27.927 1.00 92.12 100 SER A CA 1
ATOM 786 C C . SER A 1 100 ? 27.083 -1.754 -26.654 1.00 92.12 100 SER A C 1
ATOM 788 O O . SER A 1 100 ? 26.123 -1.651 -25.892 1.00 92.12 100 SER A O 1
ATOM 790 N N . PRO A 1 101 ? 28.118 -2.580 -26.377 1.00 94.56 101 PRO A N 1
ATOM 791 C CA . PRO A 1 101 ? 28.153 -3.379 -25.151 1.00 94.56 101 PRO A CA 1
ATOM 792 C C . PRO A 1 101 ? 28.185 -2.534 -23.877 1.00 94.56 101 PRO A C 1
ATOM 794 O O . PRO A 1 101 ? 27.658 -2.968 -22.861 1.00 94.56 101 PRO A O 1
ATOM 797 N N . GLU A 1 102 ? 28.771 -1.336 -23.933 1.00 95.69 102 GLU A N 1
ATOM 798 C CA . GLU A 1 102 ? 28.842 -0.438 -22.780 1.00 95.69 102 GLU A CA 1
ATOM 799 C C . GLU A 1 102 ? 27.486 0.189 -22.475 1.00 95.69 102 GLU A C 1
ATOM 801 O O . GLU A 1 102 ? 27.037 0.160 -21.338 1.00 95.69 102 GLU A O 1
ATOM 806 N N . VAL A 1 103 ? 26.772 0.645 -23.508 1.00 94.88 103 VAL A N 1
ATOM 807 C CA . VAL A 1 103 ? 25.412 1.182 -23.340 1.00 94.88 103 VAL A CA 1
ATOM 808 C C . VAL A 1 103 ? 24.453 0.117 -22.806 1.00 94.88 103 VAL A C 1
ATOM 810 O O . VAL A 1 103 ? 23.612 0.415 -21.964 1.00 94.88 103 VAL A O 1
ATOM 813 N N . ILE A 1 104 ? 24.588 -1.133 -23.259 1.00 95.06 104 ILE A N 1
ATOM 814 C CA . ILE A 1 104 ? 23.777 -2.246 -22.746 1.00 95.06 104 ILE A CA 1
ATOM 815 C C . ILE A 1 104 ? 24.147 -2.562 -21.290 1.00 95.06 104 ILE A C 1
ATOM 817 O O . ILE A 1 104 ? 23.251 -2.800 -20.485 1.00 95.06 104 ILE A O 1
ATOM 821 N N . ARG A 1 105 ? 25.440 -2.544 -20.934 1.00 96.94 105 ARG A N 1
ATOM 822 C CA . ARG A 1 105 ? 25.885 -2.731 -19.545 1.00 96.94 105 ARG A CA 1
ATOM 823 C C . ARG A 1 105 ? 25.315 -1.663 -18.622 1.00 96.94 105 ARG A C 1
ATOM 825 O O . ARG A 1 105 ? 24.701 -2.024 -17.627 1.00 96.94 105 ARG A O 1
ATOM 832 N N . GLU A 1 106 ? 25.447 -0.391 -18.982 1.00 97.50 106 GLU A N 1
ATOM 833 C CA . GLU A 1 106 ? 24.901 0.726 -18.204 1.00 97.50 106 GLU A CA 1
ATOM 834 C C . GLU A 1 106 ? 23.377 0.638 -18.061 1.00 97.50 106 GLU A C 1
ATOM 836 O O . GLU A 1 106 ? 22.846 0.836 -16.971 1.00 97.50 106 GLU A O 1
ATOM 841 N N . LEU A 1 107 ? 22.661 0.255 -19.127 1.00 96.94 107 LEU A N 1
ATOM 842 C CA . LEU A 1 107 ? 21.216 0.028 -19.058 1.00 96.94 107 LEU A CA 1
ATOM 843 C C . LEU A 1 107 ? 20.861 -1.081 -18.055 1.00 96.94 107 LEU A C 1
ATOM 845 O O . LEU A 1 107 ? 19.946 -0.913 -17.253 1.00 96.94 107 LEU A O 1
ATOM 849 N N . ILE A 1 108 ? 21.584 -2.204 -18.083 1.00 97.44 108 ILE A N 1
ATOM 850 C CA . ILE A 1 108 ? 21.355 -3.316 -17.153 1.00 97.44 108 ILE A CA 1
ATOM 851 C C . ILE A 1 108 ? 21.685 -2.899 -15.716 1.00 97.44 108 ILE A C 1
ATOM 853 O O . ILE A 1 108 ? 20.905 -3.206 -14.818 1.00 97.44 108 ILE A O 1
ATOM 857 N N . ILE A 1 109 ? 22.794 -2.186 -15.493 1.00 98.31 109 ILE A N 1
ATOM 858 C CA . ILE A 1 109 ? 23.178 -1.664 -14.171 1.00 98.31 109 ILE A CA 1
ATOM 859 C C . ILE A 1 109 ? 22.067 -0.766 -13.626 1.00 98.31 109 ILE A C 1
ATOM 861 O O . ILE A 1 109 ? 21.576 -1.010 -12.528 1.00 98.31 109 ILE A O 1
ATOM 865 N N . TYR A 1 110 ? 21.591 0.187 -14.431 1.00 97.69 110 TYR A N 1
ATOM 866 C CA . TYR A 1 110 ? 20.483 1.059 -14.057 1.00 97.69 110 TYR A CA 1
ATOM 867 C C . TYR A 1 110 ? 19.221 0.269 -13.678 1.00 97.69 110 TYR A C 1
ATOM 869 O O . TYR A 1 110 ? 18.599 0.551 -12.654 1.00 97.69 110 TYR A O 1
ATOM 877 N N . CYS A 1 111 ? 18.847 -0.748 -14.463 1.00 97.31 111 CYS A N 1
ATOM 878 C CA . CYS A 1 111 ? 17.702 -1.601 -14.145 1.00 97.31 111 CYS A CA 1
ATOM 879 C C . CYS A 1 111 ? 17.895 -2.365 -12.826 1.00 97.31 111 CYS A C 1
ATOM 881 O O . CYS A 1 111 ? 16.957 -2.452 -12.035 1.00 97.31 111 CYS A O 1
ATOM 883 N N . LEU A 1 112 ? 19.090 -2.902 -12.570 1.00 98.06 112 LEU A N 1
ATOM 884 C CA . LEU A 1 112 ? 19.400 -3.622 -11.332 1.00 98.06 112 LEU A CA 1
ATOM 885 C C . LEU A 1 112 ? 19.371 -2.699 -10.109 1.00 98.06 112 LEU A C 1
ATOM 887 O O . LEU A 1 112 ? 18.815 -3.079 -9.078 1.00 98.06 112 LEU A O 1
ATOM 891 N N . ASP A 1 113 ? 19.904 -1.484 -10.230 1.00 98.44 113 ASP A N 1
ATOM 892 C CA . ASP A 1 113 ? 19.833 -0.473 -9.175 1.00 98.44 113 ASP A CA 1
ATOM 893 C C . ASP A 1 113 ? 18.380 -0.064 -8.900 1.00 98.44 113 ASP A C 1
ATOM 895 O O . ASP A 1 113 ? 17.960 -0.024 -7.743 1.00 98.44 113 ASP A O 1
ATOM 899 N N . CYS A 1 114 ? 17.570 0.127 -9.947 1.00 97.94 114 CYS A N 1
ATOM 900 C CA . CYS A 1 114 ? 16.138 0.403 -9.807 1.00 97.94 114 CYS A CA 1
ATOM 901 C C . CYS A 1 114 ? 15.403 -0.727 -9.073 1.00 97.94 114 CYS A C 1
ATOM 903 O O . CYS A 1 114 ? 14.612 -0.469 -8.166 1.00 97.94 114 CYS A O 1
ATOM 905 N N . VAL A 1 115 ? 15.675 -1.984 -9.432 1.00 97.94 115 VAL A N 1
ATOM 906 C CA . VAL A 1 115 ? 15.101 -3.160 -8.761 1.00 97.94 115 VAL A CA 1
ATOM 907 C C . VAL A 1 115 ? 15.513 -3.193 -7.291 1.00 97.94 115 VAL A C 1
ATOM 909 O O . VAL A 1 115 ? 14.669 -3.385 -6.418 1.00 97.94 115 VAL A O 1
ATOM 912 N N . LYS A 1 116 ? 16.788 -2.938 -6.991 1.00 98.25 116 LYS A N 1
ATOM 913 C CA . LYS A 1 116 ? 17.305 -2.886 -5.620 1.00 98.25 116 LYS A CA 1
ATOM 914 C C . LYS A 1 116 ? 16.634 -1.791 -4.787 1.00 98.25 116 LYS A C 1
ATOM 916 O O . LYS A 1 116 ? 16.240 -2.048 -3.651 1.00 98.25 116 LYS A O 1
ATOM 921 N N . GLU A 1 117 ? 16.484 -0.586 -5.333 1.00 98.50 117 GLU A N 1
ATOM 922 C CA . GLU A 1 117 ? 15.782 0.509 -4.659 1.00 98.50 117 GLU A CA 1
ATOM 923 C C . GLU A 1 117 ? 14.306 0.187 -4.417 1.00 98.50 117 GLU A C 1
ATOM 925 O O . GLU A 1 117 ? 13.781 0.476 -3.340 1.00 98.50 117 GLU A O 1
ATOM 930 N N . LEU A 1 118 ? 13.630 -0.413 -5.400 1.00 98.25 118 LEU A N 1
ATOM 931 C CA . LEU A 1 118 ? 12.238 -0.837 -5.264 1.00 98.25 118 LEU A CA 1
ATOM 932 C C . LEU A 1 118 ? 12.084 -1.918 -4.194 1.00 98.25 118 LEU A C 1
ATOM 934 O O . LEU A 1 118 ? 11.179 -1.809 -3.371 1.00 98.25 118 LEU A O 1
ATOM 938 N N . HIS A 1 119 ? 12.988 -2.898 -4.137 1.00 98.44 119 HIS A N 1
ATOM 939 C CA . HIS A 1 119 ? 13.008 -3.888 -3.060 1.00 98.44 119 HIS A CA 1
ATOM 940 C C . HIS A 1 119 ? 13.203 -3.235 -1.692 1.00 98.44 119 HIS A C 1
ATOM 942 O O . HIS A 1 119 ? 12.429 -3.504 -0.780 1.00 98.44 119 HIS A O 1
ATOM 948 N N . ALA A 1 120 ? 14.153 -2.308 -1.555 1.00 98.56 120 ALA A N 1
ATOM 949 C CA . ALA A 1 120 ? 14.368 -1.599 -0.295 1.00 98.56 120 ALA A CA 1
ATOM 950 C C . ALA A 1 120 ? 13.135 -0.782 0.141 1.00 98.56 120 ALA A C 1
ATOM 952 O O . ALA A 1 120 ? 12.784 -0.768 1.323 1.00 98.56 120 ALA A O 1
ATOM 953 N N . LYS A 1 121 ? 12.452 -0.120 -0.805 1.00 98.56 121 LYS A N 1
ATOM 954 C CA . LYS A 1 121 ? 11.189 0.591 -0.542 1.00 98.56 121 LYS A CA 1
ATOM 955 C C . LYS A 1 121 ? 10.081 -0.372 -0.127 1.00 98.56 121 LYS A C 1
ATOM 957 O O . LYS A 1 121 ? 9.357 -0.076 0.817 1.00 98.56 121 LYS A O 1
ATOM 962 N N . ASN A 1 122 ? 9.963 -1.511 -0.802 1.00 98.56 122 ASN A N 1
ATOM 963 C CA . ASN A 1 122 ? 8.969 -2.526 -0.479 1.00 98.56 122 ASN A CA 1
ATOM 964 C C . ASN A 1 122 ? 9.199 -3.115 0.919 1.00 98.56 122 ASN A C 1
ATOM 966 O O . ASN A 1 122 ? 8.267 -3.171 1.712 1.00 98.56 122 ASN A O 1
ATOM 970 N N . ASP A 1 123 ? 10.442 -3.452 1.265 1.00 98.50 123 ASP A N 1
ATOM 971 C CA . ASP A 1 123 ? 10.807 -3.950 2.595 1.00 98.50 123 ASP A CA 1
ATOM 972 C C . ASP A 1 123 ? 10.519 -2.915 3.690 1.00 98.50 123 ASP A C 1
ATOM 974 O O . ASP A 1 123 ? 10.076 -3.255 4.788 1.00 98.50 123 ASP A O 1
ATOM 978 N N . HIS A 1 124 ? 10.767 -1.634 3.406 1.00 98.56 124 HIS A N 1
ATOM 979 C CA . HIS A 1 124 ? 10.435 -0.553 4.327 1.00 98.56 124 HIS A CA 1
ATOM 980 C C . HIS A 1 124 ? 8.920 -0.420 4.531 1.00 98.56 124 HIS A C 1
ATOM 982 O O . HIS A 1 124 ? 8.468 -0.364 5.674 1.00 98.56 124 HIS A O 1
ATOM 988 N N . LEU A 1 125 ? 8.140 -0.416 3.446 1.00 98.75 125 LEU A N 1
ATOM 989 C CA . LEU A 1 125 ? 6.678 -0.363 3.514 1.00 98.75 125 LEU A CA 1
ATOM 990 C C . LEU A 1 125 ? 6.098 -1.583 4.230 1.00 98.75 125 LEU A C 1
ATOM 992 O O . LEU A 1 125 ? 5.167 -1.441 5.016 1.00 98.75 125 LEU A O 1
ATOM 996 N N . GLN A 1 126 ? 6.674 -2.764 4.016 1.00 98.62 126 GLN A N 1
ATOM 997 C CA . GLN A 1 126 ? 6.269 -3.986 4.698 1.00 98.62 126 GLN A CA 1
ATOM 998 C C . GLN A 1 126 ? 6.476 -3.877 6.215 1.00 98.62 126 GLN A C 1
ATOM 1000 O O . GLN A 1 126 ? 5.560 -4.162 6.984 1.00 98.62 126 GLN A O 1
ATOM 1005 N N . LYS A 1 127 ? 7.635 -3.371 6.652 1.00 98.56 127 LYS A N 1
ATOM 1006 C CA . LYS A 1 127 ? 7.906 -3.114 8.077 1.00 98.56 127 LYS A CA 1
ATOM 1007 C C . LYS A 1 127 ? 6.957 -2.080 8.674 1.00 98.56 127 LYS A C 1
ATOM 1009 O O . LYS A 1 127 ? 6.490 -2.260 9.795 1.00 98.56 127 LYS A O 1
ATOM 1014 N N . GLU A 1 128 ? 6.658 -1.005 7.946 1.00 98.56 128 GLU A N 1
ATOM 1015 C CA . GLU A 1 128 ? 5.692 -0.006 8.411 1.00 98.56 128 GLU A CA 1
ATOM 1016 C C . GLU A 1 128 ? 4.273 -0.574 8.494 1.00 98.56 128 GLU A C 1
ATOM 1018 O O . GLU A 1 128 ? 3.573 -0.295 9.464 1.00 98.56 128 GLU A O 1
ATOM 1023 N N . ASN A 1 129 ? 3.860 -1.425 7.552 1.00 98.69 129 ASN A N 1
ATOM 1024 C CA . ASN A 1 129 ? 2.575 -2.120 7.624 1.00 98.69 129 ASN A CA 1
ATOM 1025 C C . ASN A 1 129 ? 2.488 -3.012 8.867 1.00 98.69 129 ASN A C 1
ATOM 1027 O O . ASN A 1 129 ? 1.508 -2.936 9.603 1.00 98.69 129 ASN A O 1
ATOM 1031 N N . GLU A 1 130 ? 3.517 -3.815 9.140 1.00 98.62 130 GLU A N 1
ATOM 1032 C CA . GLU A 1 130 ? 3.584 -4.660 10.339 1.00 98.62 130 GLU A CA 1
ATOM 1033 C C . GLU A 1 130 ? 3.543 -3.823 11.625 1.00 98.62 130 GLU A C 1
ATOM 1035 O O . GLU A 1 130 ? 2.781 -4.125 12.546 1.00 98.62 130 GLU A O 1
ATOM 1040 N N . ARG A 1 131 ? 4.293 -2.715 11.663 1.00 98.69 131 ARG A N 1
ATOM 1041 C CA . ARG A 1 131 ? 4.290 -1.770 12.787 1.00 98.69 131 ARG A CA 1
ATOM 1042 C C . ARG A 1 131 ? 2.904 -1.161 13.010 1.00 98.69 131 ARG A C 1
ATOM 1044 O O . ARG A 1 131 ? 2.443 -1.077 14.146 1.00 98.69 131 ARG A O 1
ATOM 1051 N N . LEU A 1 132 ? 2.236 -0.725 11.943 1.00 98.75 132 LEU A N 1
ATOM 1052 C CA . LEU A 1 132 ? 0.897 -0.139 12.015 1.00 98.75 132 LEU A CA 1
ATOM 1053 C C . LEU A 1 132 ? -0.152 -1.167 12.447 1.00 98.75 132 LEU A C 1
ATOM 1055 O O . LEU A 1 132 ? -1.013 -0.835 13.260 1.00 98.75 132 LEU A O 1
ATOM 1059 N N . LEU A 1 133 ? -0.062 -2.406 11.957 1.00 98.62 133 LEU A N 1
ATOM 1060 C CA . LEU A 1 133 ? -0.943 -3.500 12.367 1.00 98.62 133 LEU A CA 1
ATOM 1061 C C . LEU A 1 133 ? -0.787 -3.824 13.856 1.00 98.62 133 LEU A C 1
ATOM 1063 O O . LEU A 1 133 ? -1.794 -3.963 14.547 1.00 98.62 133 LEU A O 1
ATOM 1067 N N . SER A 1 134 ? 0.449 -3.874 14.362 1.00 98.56 134 SER A N 1
ATOM 1068 C CA . SER A 1 134 ? 0.710 -4.056 15.796 1.00 98.56 134 SER A CA 1
ATOM 1069 C C . SER A 1 134 ? 0.096 -2.925 16.620 1.00 98.56 134 SER A C 1
ATOM 1071 O O . SER A 1 134 ? -0.669 -3.183 17.544 1.00 98.56 134 SER A O 1
ATOM 1073 N N . ASN A 1 135 ? 0.355 -1.669 16.241 1.00 98.62 135 ASN A N 1
ATOM 1074 C CA . ASN A 1 135 ? -0.192 -0.505 16.940 1.00 98.62 135 ASN A CA 1
ATOM 1075 C C . ASN A 1 135 ? -1.728 -0.500 16.955 1.00 98.62 135 ASN A C 1
ATOM 1077 O O . ASN A 1 135 ? -2.335 -0.099 17.947 1.00 98.62 135 ASN A O 1
ATOM 1081 N N . LEU A 1 136 ? -2.365 -0.911 15.855 1.00 98.56 136 LEU A N 1
ATOM 1082 C CA . LEU A 1 136 ? -3.819 -1.037 15.783 1.00 98.56 136 LEU A CA 1
ATOM 1083 C C . LEU A 1 136 ? -4.322 -2.099 16.765 1.00 98.56 136 LEU A C 1
ATOM 1085 O O . LEU A 1 136 ? -5.291 -1.840 17.477 1.00 98.56 136 LEU A O 1
ATOM 1089 N N . GLY A 1 137 ? -3.646 -3.249 16.839 1.00 98.56 137 GLY A N 1
ATOM 1090 C CA . GLY A 1 137 ? -3.941 -4.297 17.816 1.00 98.56 137 GLY A CA 1
ATOM 1091 C C . GLY A 1 137 ? -3.860 -3.790 19.258 1.00 98.56 137 GLY A C 1
ATOM 1092 O O . GLY A 1 137 ? -4.815 -3.954 20.016 1.00 98.56 137 GLY A O 1
ATOM 1093 N N . ASP A 1 138 ? -2.780 -3.089 19.604 1.00 98.75 138 ASP A N 1
ATOM 1094 C CA . ASP A 1 138 ? -2.574 -2.532 20.947 1.00 98.75 138 ASP A CA 1
ATOM 1095 C C . ASP A 1 138 ? -3.668 -1.519 21.321 1.00 98.75 138 ASP A C 1
ATOM 1097 O O . ASP A 1 138 ? -4.211 -1.539 22.429 1.00 98.75 138 ASP A O 1
ATOM 1101 N N . MET A 1 139 ? -4.027 -0.627 20.391 1.00 98.12 139 MET A N 1
ATOM 1102 C CA . MET A 1 139 ? -5.092 0.357 20.606 1.00 98.12 139 MET A CA 1
ATOM 1103 C C . MET A 1 139 ? -6.467 -0.296 20.730 1.00 98.12 139 MET A C 1
ATOM 1105 O O . MET A 1 139 ? -7.275 0.141 21.549 1.00 98.12 139 MET A O 1
ATOM 1109 N N . GLN A 1 140 ? -6.734 -1.353 19.963 1.00 98.62 140 GLN A N 1
ATOM 1110 C CA . GLN A 1 140 ? -7.971 -2.116 20.074 1.00 98.62 140 GLN A CA 1
ATOM 1111 C C . GLN A 1 140 ? -8.074 -2.823 21.433 1.00 98.62 140 GLN A C 1
ATOM 1113 O O . GLN A 1 140 ? -9.137 -2.790 22.051 1.00 98.62 140 GLN A O 1
ATOM 1118 N N . GLU A 1 141 ? -6.982 -3.403 21.937 1.00 98.69 141 GLU A N 1
ATOM 1119 C CA . GLU A 1 141 ? -6.953 -4.023 23.267 1.00 98.69 141 GLU A CA 1
ATOM 1120 C C . GLU A 1 141 ? -7.192 -2.989 24.380 1.00 98.69 141 GLU A C 1
ATOM 1122 O O . GLU A 1 141 ? -7.973 -3.223 25.304 1.00 98.69 141 GLU A O 1
ATOM 1127 N N . GLN A 1 142 ? -6.555 -1.818 24.287 1.00 98.62 142 GLN A N 1
ATOM 1128 C CA . GLN A 1 142 ? -6.761 -0.717 25.234 1.00 98.62 142 GLN A CA 1
ATOM 1129 C C . GLN A 1 142 ? -8.206 -0.210 25.215 1.00 98.62 142 GLN A C 1
ATOM 1131 O O . GLN A 1 142 ? -8.802 0.005 26.272 1.00 98.62 142 GLN A O 1
ATOM 1136 N N . LEU A 1 143 ? -8.784 -0.048 24.022 1.00 98.56 143 LEU A N 1
ATOM 1137 C CA . LEU A 1 143 ? -10.173 0.368 23.866 1.00 98.56 143 LEU A CA 1
ATOM 1138 C C . LEU A 1 143 ? -11.124 -0.650 24.499 1.00 98.56 143 LEU A C 1
ATOM 1140 O O . LEU A 1 143 ? -12.018 -0.255 25.243 1.00 98.56 143 LEU A O 1
ATOM 1144 N N . GLN A 1 144 ? -10.898 -1.942 24.260 1.00 98.62 144 GLN A N 1
ATOM 1145 C CA . GLN A 1 144 ? -11.709 -3.010 24.835 1.00 98.62 144 GLN A CA 1
ATOM 1146 C C . GLN A 1 144 ? -11.698 -2.959 26.371 1.00 98.62 144 GLN A C 1
ATOM 1148 O O . GLN A 1 144 ? -12.758 -2.927 26.994 1.00 98.62 144 GLN A O 1
ATOM 1153 N N . LYS A 1 145 ? -10.515 -2.831 26.985 1.00 98.69 145 LYS A N 1
ATOM 1154 C CA . LYS A 1 145 ? -10.380 -2.679 28.446 1.00 98.69 145 LYS A CA 1
ATOM 1155 C C . LYS A 1 145 ? -11.089 -1.431 28.974 1.00 98.69 145 LYS A C 1
ATOM 1157 O O . LYS A 1 145 ? -11.679 -1.458 30.051 1.00 98.69 145 LYS A O 1
ATOM 1162 N N . CYS A 1 146 ? -11.024 -0.326 28.233 1.00 98.69 146 CYS A N 1
ATOM 1163 C CA . CYS A 1 146 ? -11.696 0.915 28.607 1.00 98.69 146 CYS A CA 1
ATOM 1164 C C . CYS A 1 146 ? -13.223 0.763 28.593 1.00 98.69 146 CYS A C 1
ATOM 1166 O O . CYS A 1 146 ? -13.886 1.228 29.520 1.00 98.69 146 CYS A O 1
ATOM 1168 N N . VAL A 1 147 ? -13.769 0.089 27.577 1.00 98.81 147 VAL A N 1
ATOM 1169 C CA . VAL A 1 147 ? -15.206 -0.201 27.477 1.00 98.81 147 VAL A CA 1
ATOM 1170 C C . VAL A 1 147 ? -15.657 -1.086 28.635 1.00 98.81 147 VAL A C 1
ATOM 1172 O O . VAL A 1 147 ? -16.614 -0.731 29.318 1.00 98.81 147 VAL A O 1
ATOM 1175 N N . GLU A 1 148 ? -14.928 -2.163 28.924 1.00 98.75 148 GLU A N 1
ATOM 1176 C CA . GLU A 1 148 ? -15.239 -3.063 30.042 1.00 98.75 148 GLU A CA 1
ATOM 1177 C C . GLU A 1 148 ? -15.250 -2.321 31.388 1.00 98.75 148 GLU A C 1
ATOM 1179 O O . GLU A 1 148 ? -16.217 -2.411 32.145 1.00 98.75 148 GLU A O 1
ATOM 1184 N N . ALA A 1 149 ? -14.226 -1.506 31.662 1.00 98.75 149 ALA A N 1
ATOM 1185 C CA . ALA A 1 149 ? -14.163 -0.705 32.885 1.00 98.75 149 ALA A CA 1
ATOM 1186 C C . ALA A 1 149 ? -15.301 0.330 32.974 1.00 98.75 149 ALA A C 1
ATOM 1188 O O . ALA A 1 149 ? -15.824 0.606 34.057 1.00 98.75 149 ALA A O 1
ATOM 1189 N N . LYS A 1 150 ? -15.700 0.910 31.836 1.00 98.75 150 LYS A N 1
ATOM 1190 C CA . LYS A 1 150 ? -16.822 1.852 31.752 1.00 98.75 150 LYS A CA 1
ATOM 1191 C C . LYS A 1 150 ? -18.146 1.158 32.068 1.00 98.75 150 LYS A C 1
ATOM 1193 O O . LYS A 1 150 ? -18.934 1.699 32.838 1.00 98.75 150 LYS A O 1
ATOM 1198 N N . GLU A 1 151 ? -18.386 -0.027 31.515 1.00 98.62 151 GLU A N 1
ATOM 1199 C CA . GLU A 1 151 ? -19.608 -0.805 31.761 1.00 98.62 151 GLU A CA 1
ATOM 1200 C C . GLU A 1 151 ? -19.704 -1.298 33.212 1.00 98.62 151 GLU A C 1
ATOM 1202 O O . GLU A 1 151 ? -20.781 -1.257 33.821 1.00 98.62 151 GLU A O 1
ATOM 1207 N N . GLU A 1 152 ? -18.577 -1.710 33.801 1.00 98.69 152 GLU A N 1
ATOM 1208 C CA . GLU A 1 152 ? -18.505 -2.069 35.219 1.00 98.69 152 GLU A CA 1
ATOM 1209 C C . GLU A 1 152 ? -18.882 -0.875 36.108 1.00 98.69 152 GLU A C 1
ATOM 1211 O O . GLU A 1 152 ? -19.739 -0.997 36.991 1.00 98.69 152 GLU A O 1
ATOM 1216 N N . LEU A 1 153 ? -18.304 0.299 35.830 1.00 98.69 153 LEU A N 1
ATOM 1217 C CA . LEU A 1 153 ? -18.582 1.528 36.569 1.00 98.69 153 LEU A CA 1
ATOM 1218 C C . LEU A 1 153 ? -20.045 1.969 36.438 1.00 98.69 153 LEU A C 1
ATOM 1220 O O . LEU A 1 153 ? -20.660 2.362 37.431 1.00 98.69 153 LEU A O 1
ATOM 1224 N N . GLU A 1 154 ? -20.620 1.904 35.236 1.00 98.56 154 GLU A N 1
ATOM 1225 C CA . GLU A 1 154 ? -22.036 2.215 35.020 1.00 98.56 154 GLU A CA 1
ATOM 1226 C C . GLU A 1 154 ? -22.927 1.293 35.841 1.00 98.56 154 GLU A C 1
ATOM 1228 O O . GLU A 1 154 ? -23.823 1.751 36.553 1.00 98.56 154 GLU A O 1
ATOM 1233 N N . THR A 1 155 ? -22.643 -0.006 35.800 1.00 98.56 155 THR A N 1
ATOM 1234 C CA . THR A 1 155 ? -23.398 -1.001 36.555 1.00 98.56 155 THR A CA 1
ATOM 1235 C C . THR A 1 155 ? -23.323 -0.737 38.061 1.00 98.56 155 THR A C 1
ATOM 1237 O O . THR A 1 155 ? -24.345 -0.826 38.749 1.00 98.56 155 THR A O 1
ATOM 1240 N N . ASP A 1 156 ? -22.147 -0.393 38.594 1.00 98.69 156 ASP A N 1
ATOM 1241 C CA . ASP A 1 156 ? -21.983 -0.031 40.007 1.00 98.69 156 ASP A CA 1
ATOM 1242 C C . ASP A 1 156 ? -22.773 1.237 40.373 1.00 98.69 156 ASP A C 1
ATOM 1244 O O . ASP A 1 156 ? -23.535 1.254 41.348 1.00 98.69 156 ASP A O 1
ATOM 1248 N N . LEU A 1 157 ? -22.676 2.279 39.543 1.00 98.56 157 LEU A N 1
ATOM 1249 C CA . LEU A 1 157 ? -23.378 3.538 39.769 1.00 98.56 157 LEU A CA 1
ATOM 1250 C C . LEU A 1 157 ? -24.901 3.349 39.743 1.00 98.56 157 LEU A C 1
ATOM 1252 O O . LEU A 1 157 ? -25.591 3.849 40.637 1.00 98.56 157 LEU A O 1
ATOM 1256 N N . TYR A 1 158 ? -25.431 2.589 38.778 1.00 98.62 158 TYR A N 1
ATOM 1257 C CA . TYR A 1 158 ? -26.859 2.274 38.698 1.00 98.62 158 TYR A CA 1
ATOM 1258 C C . TYR A 1 158 ? -27.335 1.492 39.923 1.00 98.62 158 TYR A C 1
ATOM 1260 O O . TYR A 1 158 ? -28.362 1.841 40.514 1.00 98.62 158 TYR A O 1
ATOM 1268 N N . LYS A 1 159 ? -26.571 0.487 40.373 1.00 98.50 159 LYS A N 1
ATOM 1269 C CA . LYS A 1 159 ? -26.882 -0.256 41.605 1.00 98.50 159 LYS A CA 1
ATOM 1270 C C . LYS A 1 159 ? -26.966 0.682 42.806 1.00 98.50 159 LYS A C 1
ATOM 1272 O O . LYS A 1 159 ? -27.937 0.637 43.566 1.00 98.50 159 LYS A O 1
ATOM 1277 N N . ARG A 1 160 ? -25.987 1.574 42.963 1.00 98.38 160 ARG A N 1
ATOM 1278 C CA . ARG A 1 160 ? -25.945 2.530 44.075 1.00 98.38 160 ARG A CA 1
ATOM 1279 C C . ARG A 1 160 ? -27.080 3.548 44.009 1.00 98.38 160 ARG A C 1
ATOM 1281 O O . ARG A 1 160 ? -27.675 3.871 45.037 1.00 98.38 160 ARG A O 1
ATOM 1288 N N . PHE A 1 161 ? -27.428 4.012 42.814 1.00 98.69 161 PHE A N 1
ATOM 1289 C CA . PHE A 1 161 ? -28.539 4.933 42.607 1.00 98.69 161 PHE A CA 1
ATOM 1290 C C . PHE A 1 161 ? -29.887 4.312 42.998 1.00 98.69 161 PHE A C 1
ATOM 1292 O O . PHE A 1 161 ? -30.680 4.947 43.698 1.00 98.69 161 PHE A O 1
ATOM 1299 N N . VAL A 1 162 ? -30.128 3.045 42.641 1.00 98.31 162 VAL A N 1
ATOM 1300 C CA . VAL A 1 162 ? -31.344 2.313 43.037 1.00 98.31 162 VAL A CA 1
ATOM 1301 C C . VAL A 1 162 ? -31.477 2.218 44.559 1.00 98.31 162 VAL A C 1
ATOM 1303 O O . VAL A 1 162 ? -32.576 2.405 45.088 1.00 98.31 162 VAL A O 1
ATOM 1306 N N . LEU A 1 163 ? -30.376 1.991 45.285 1.00 97.88 163 LEU A N 1
ATOM 1307 C CA . LEU A 1 163 ? -30.391 1.980 46.753 1.00 97.88 163 LEU A CA 1
ATOM 1308 C C . LEU A 1 163 ? -30.851 3.328 47.323 1.00 97.88 163 LEU A C 1
ATOM 1310 O O . LEU A 1 163 ? -31.761 3.363 48.155 1.00 97.88 163 LEU A O 1
ATOM 1314 N N . VAL A 1 164 ? -30.295 4.434 46.821 1.00 98.56 164 VAL A N 1
ATOM 1315 C CA . VAL A 1 164 ? -30.685 5.791 47.239 1.00 98.56 164 VAL A CA 1
ATOM 1316 C C . VAL A 1 164 ? -32.160 6.058 46.929 1.00 98.56 164 VAL A C 1
ATOM 1318 O O . VAL A 1 164 ? -32.894 6.562 47.783 1.00 98.56 164 VAL A O 1
ATOM 1321 N N . LEU A 1 165 ? -32.636 5.684 45.738 1.00 98.38 165 LEU A N 1
ATOM 1322 C CA . LEU A 1 165 ? -34.046 5.825 45.370 1.00 98.38 165 LEU A CA 1
ATOM 1323 C C . LEU A 1 165 ? -34.967 5.027 46.294 1.00 98.38 165 LEU A C 1
ATOM 1325 O O . LEU A 1 165 ? -36.020 5.526 46.692 1.00 98.38 165 LEU A O 1
ATOM 1329 N N . ASN A 1 166 ? -34.588 3.804 46.660 1.00 98.00 166 ASN A N 1
ATOM 1330 C CA . ASN A 1 166 ? -35.383 2.959 47.545 1.00 98.00 166 ASN A CA 1
ATOM 1331 C C . ASN A 1 166 ? -35.448 3.515 48.970 1.00 98.00 166 ASN A C 1
ATOM 1333 O O . ASN A 1 166 ? -36.521 3.503 49.582 1.00 98.00 166 ASN A O 1
ATOM 1337 N N . GLU A 1 167 ? -34.347 4.069 49.477 1.00 98.19 167 GLU A N 1
ATOM 1338 C CA . GLU A 1 167 ? -34.321 4.753 50.769 1.00 98.19 167 GLU A CA 1
ATOM 1339 C C . GLU A 1 167 ? -35.250 5.978 50.761 1.00 98.19 167 GLU A C 1
ATOM 1341 O O . GLU A 1 167 ? -36.107 6.132 51.638 1.00 98.19 167 GLU A O 1
ATOM 1346 N N . LYS A 1 168 ? -35.170 6.808 49.711 1.00 98.19 168 LYS A N 1
ATOM 1347 C CA . LYS A 1 168 ? -36.053 7.971 49.534 1.00 98.19 168 LYS A CA 1
ATOM 1348 C C . LYS A 1 168 ? -37.523 7.558 49.401 1.00 98.19 168 LYS A C 1
ATOM 1350 O O . LYS A 1 168 ? -38.366 8.124 50.098 1.00 98.19 168 LYS A O 1
ATOM 1355 N N . LYS A 1 169 ? -37.841 6.537 48.591 1.00 98.12 169 LYS A N 1
ATOM 1356 C CA . LYS A 1 169 ? -39.202 5.977 48.454 1.00 98.12 169 LYS A CA 1
ATOM 1357 C C . LYS A 1 169 ? -39.740 5.490 49.799 1.00 98.12 169 LYS A C 1
ATOM 1359 O O . LYS A 1 169 ? -40.891 5.758 50.133 1.00 98.12 169 LYS A O 1
ATOM 1364 N N . THR A 1 170 ? -38.918 4.813 50.595 1.00 98.12 170 THR A N 1
ATOM 1365 C CA . THR A 1 170 ? -39.308 4.318 51.924 1.00 98.12 170 THR A CA 1
ATOM 1366 C C . THR A 1 170 ? -39.590 5.465 52.889 1.00 98.12 170 THR A C 1
ATOM 1368 O O . THR A 1 170 ? -40.609 5.446 53.581 1.00 98.12 170 THR A O 1
ATOM 1371 N N . LYS A 1 171 ? -38.756 6.510 52.881 1.00 97.75 171 LYS A N 1
ATOM 1372 C CA . LYS A 1 171 ? -38.972 7.704 53.705 1.00 97.75 171 LYS A CA 1
ATOM 1373 C C . LYS A 1 171 ? -40.262 8.435 53.328 1.00 97.75 171 LYS A C 1
ATOM 1375 O O . LYS A 1 171 ? -41.031 8.779 54.220 1.00 97.75 171 LYS A O 1
ATOM 1380 N N . ILE A 1 172 ? -40.548 8.590 52.032 1.00 97.75 172 ILE A N 1
ATOM 1381 C CA . ILE A 1 172 ? -41.815 9.163 51.544 1.00 97.75 172 ILE A CA 1
ATOM 1382 C C . ILE A 1 172 ? -43.009 8.328 52.022 1.00 97.75 172 ILE A C 1
ATOM 1384 O O . ILE A 1 172 ? -43.949 8.886 52.579 1.00 97.75 172 ILE A O 1
ATOM 1388 N N . ARG A 1 173 ? -42.967 6.995 51.873 1.00 97.06 173 ARG A N 1
ATOM 1389 C CA . ARG A 1 173 ? -44.048 6.108 52.346 1.00 97.06 173 ARG A CA 1
ATOM 1390 C C . ARG A 1 173 ? -44.281 6.233 53.851 1.00 97.06 173 ARG A C 1
ATOM 1392 O O . ARG A 1 173 ? -45.429 6.303 54.278 1.00 97.06 173 ARG A O 1
ATOM 1399 N N . SER A 1 174 ? -43.208 6.287 54.641 1.00 96.75 174 SER A N 1
ATOM 1400 C CA . SER A 1 174 ? -43.297 6.484 56.090 1.00 96.75 174 SER A CA 1
ATOM 1401 C C . SER A 1 174 ? -43.947 7.827 56.429 1.00 96.75 174 SER A C 1
ATOM 1403 O O . SER A 1 174 ? -44.905 7.865 57.196 1.00 96.75 174 SER A O 1
ATOM 1405 N N . LEU A 1 175 ? -43.502 8.924 55.811 1.00 97.25 175 LEU A N 1
ATOM 1406 C CA . LEU A 1 175 ? -44.077 10.252 56.042 1.00 97.25 175 LEU A CA 1
ATOM 1407 C C . LEU A 1 175 ? -45.557 10.324 55.640 1.00 97.25 175 LEU A C 1
ATOM 1409 O O . LEU A 1 175 ? -46.372 10.828 56.406 1.00 97.25 175 LEU A O 1
ATOM 1413 N N . LEU A 1 176 ? -45.928 9.770 54.482 1.00 95.94 176 LEU A N 1
ATOM 1414 C CA . LEU A 1 176 ? -47.325 9.702 54.040 1.00 95.94 176 LEU A CA 1
ATOM 1415 C C . LEU A 1 176 ? -48.203 8.904 55.011 1.00 95.94 176 LEU A C 1
ATOM 1417 O O . LEU A 1 176 ? -49.339 9.299 55.269 1.00 95.94 176 LEU A O 1
ATOM 1421 N N . LYS A 1 177 ? -47.677 7.809 55.573 1.00 95.81 177 LYS A N 1
ATOM 1422 C CA . LYS A 1 177 ? -48.372 7.023 56.597 1.00 95.81 177 LYS A CA 1
ATOM 1423 C C . LYS A 1 177 ? -48.660 7.866 57.845 1.00 95.81 177 LYS A C 1
ATOM 1425 O O . LYS A 1 177 ? -49.816 7.939 58.247 1.00 95.81 177 LYS A O 1
ATOM 1430 N N . HIS A 1 178 ? -47.657 8.568 58.379 1.00 94.50 178 HIS A N 1
ATOM 1431 C CA . HIS A 1 178 ? -47.842 9.454 59.537 1.00 94.50 178 HIS A CA 1
ATOM 1432 C C . HIS A 1 178 ? -48.847 10.581 59.245 1.00 94.50 178 HIS A C 1
ATOM 1434 O O . HIS A 1 178 ? -49.700 10.876 60.075 1.00 94.50 178 HIS A O 1
ATOM 1440 N N . LEU A 1 179 ? -48.803 11.188 58.052 1.00 93.75 179 LEU A N 1
ATOM 1441 C CA . LEU A 1 179 ? -49.771 12.222 57.661 1.00 93.75 179 LEU A CA 1
ATOM 1442 C C . LEU A 1 179 ? -51.209 11.691 57.586 1.00 93.75 179 LEU A C 1
ATOM 1444 O O . LEU A 1 179 ? -52.144 12.397 57.962 1.00 93.75 179 LEU A O 1
ATOM 1448 N N . LYS A 1 180 ? -51.401 10.453 57.115 1.00 93.38 180 LYS A N 1
ATOM 1449 C CA . LYS A 1 180 ? -52.721 9.812 57.091 1.00 93.38 180 LYS A CA 1
ATOM 1450 C C . LYS A 1 180 ? -53.226 9.515 58.506 1.00 93.38 180 LYS A C 1
ATOM 1452 O O . LYS A 1 180 ? -54.378 9.811 58.800 1.00 93.38 180 LYS A O 1
ATOM 1457 N N . GLU A 1 181 ? -52.371 8.983 59.376 1.00 91.38 181 GLU A N 1
ATOM 1458 C CA . GLU A 1 181 ? -52.704 8.695 60.779 1.00 91.38 181 GLU A CA 1
ATOM 1459 C C . GLU A 1 181 ? -53.097 9.965 61.545 1.00 91.38 181 GLU A C 1
ATOM 1461 O O . GLU A 1 181 ? -54.123 9.977 62.219 1.00 91.38 181 GLU A O 1
ATOM 1466 N N . VAL A 1 182 ? -52.358 11.068 61.371 1.00 90.25 182 VAL A N 1
ATOM 1467 C CA . VAL A 1 182 ? -52.711 12.376 61.955 1.00 90.25 182 VAL A CA 1
ATOM 1468 C C . VAL A 1 182 ? -54.071 12.871 61.449 1.00 90.25 182 VAL A C 1
ATOM 1470 O O . VAL A 1 182 ? -54.830 13.448 62.220 1.00 90.25 182 VAL A O 1
ATOM 1473 N N . LYS A 1 183 ? -54.412 12.628 60.177 1.00 85.81 183 LYS A N 1
ATOM 1474 C CA . LYS A 1 183 ? -55.715 13.004 59.608 1.00 85.81 183 LYS A CA 1
ATOM 1475 C C . LYS A 1 183 ? -56.873 12.156 60.151 1.00 85.81 183 LYS A C 1
ATOM 1477 O O . LYS A 1 183 ? -57.958 12.694 60.325 1.00 85.81 183 LYS A O 1
ATOM 1482 N N . GLU A 1 184 ? -56.665 10.865 60.413 1.00 78.25 184 GLU A N 1
ATOM 1483 C CA . GLU A 1 184 ? -57.701 9.974 60.969 1.00 78.25 184 GLU A CA 1
ATOM 1484 C C . GLU A 1 184 ? -57.843 10.078 62.498 1.00 78.25 184 GLU A C 1
ATOM 1486 O O . GLU A 1 184 ? -58.916 9.812 63.031 1.00 78.25 184 GLU A O 1
ATOM 1491 N N . MET A 1 185 ? -56.810 10.548 63.209 1.00 63.59 185 MET A N 1
ATOM 1492 C CA . MET A 1 185 ? -56.886 10.890 64.638 1.00 63.59 185 MET A CA 1
ATOM 1493 C C . MET A 1 185 ? -57.621 12.219 64.904 1.00 63.59 185 MET A C 1
ATOM 1495 O O . MET A 1 185 ? -57.808 12.602 66.057 1.00 63.59 185 MET A O 1
ATOM 1499 N N . ILE A 1 186 ? -58.076 12.902 63.848 1.00 57.56 186 ILE A N 1
ATOM 1500 C CA . ILE A 1 186 ? -59.020 14.021 63.908 1.00 57.56 186 ILE A CA 1
ATOM 1501 C C . ILE A 1 186 ? -60.419 13.478 63.555 1.00 57.56 186 ILE A C 1
ATOM 1503 O O . ILE A 1 186 ? -60.821 13.537 62.391 1.00 57.56 186 ILE A O 1
ATOM 1507 N N . PRO A 1 187 ? -61.197 12.939 64.511 1.00 48.72 187 PRO A N 1
ATOM 1508 C CA . PRO A 1 187 ? -62.630 12.821 64.327 1.00 48.72 187 PRO A CA 1
ATOM 1509 C C . PRO A 1 187 ? -63.271 14.190 64.584 1.00 48.72 187 PRO A C 1
ATOM 1511 O O . PRO A 1 187 ? -63.083 14.797 65.635 1.00 48.72 187 PRO A O 1
ATOM 1514 N N . GLU A 1 188 ? -64.001 14.661 63.576 1.00 50.06 188 GLU A N 1
ATOM 1515 C CA . GLU A 1 188 ? -65.108 15.618 63.651 1.00 50.06 188 GLU A CA 1
ATOM 1516 C C . GLU A 1 188 ? -65.014 16.748 64.696 1.00 50.06 188 GLU A C 1
ATOM 1518 O O . GLU A 1 188 ? -65.554 16.665 65.795 1.00 50.06 188 GLU A O 1
ATOM 1523 N N . THR A 1 189 ? -64.540 17.914 64.260 1.00 36.78 189 THR A N 1
ATOM 1524 C CA . THR A 1 189 ? -65.327 19.129 64.489 1.00 36.78 189 THR A CA 1
ATOM 1525 C C . THR A 1 189 ? -65.536 19.834 63.161 1.00 36.78 189 THR A C 1
ATOM 1527 O O . THR A 1 189 ? -64.608 20.282 62.489 1.00 36.78 189 THR A O 1
ATOM 1530 N N . ALA A 1 190 ? -66.802 19.923 62.759 1.00 49.41 190 ALA A N 1
ATOM 1531 C CA . ALA A 1 190 ? -67.220 20.953 61.837 1.00 49.41 190 ALA A CA 1
ATOM 1532 C C . ALA A 1 190 ? -66.829 22.304 62.443 1.00 49.41 190 ALA A C 1
ATOM 1534 O O . ALA A 1 190 ? -67.402 22.711 63.451 1.00 49.41 190 ALA A O 1
ATOM 1535 N N . GLN A 1 191 ? -65.901 23.018 61.815 1.00 39.12 191 GLN A N 1
ATOM 1536 C CA . GLN A 1 191 ? -65.955 24.470 61.813 1.00 39.12 191 GLN A CA 1
ATOM 1537 C C . GLN A 1 191 ? -65.338 25.019 60.534 1.00 39.12 191 GLN A C 1
ATOM 1539 O O . GLN A 1 191 ? -64.172 24.828 60.203 1.00 39.12 191 GLN A O 1
ATOM 1544 N N . ALA A 1 192 ? -66.231 25.648 59.781 1.00 45.81 192 ALA A N 1
ATOM 1545 C CA . ALA A 1 192 ? -65.959 26.443 58.613 1.00 45.81 192 ALA A CA 1
ATOM 1546 C C . ALA A 1 192 ? -65.059 27.642 58.946 1.00 45.81 192 ALA A C 1
ATOM 1548 O O . ALA A 1 192 ? -65.087 28.129 60.074 1.00 45.81 192 ALA A O 1
ATOM 1549 N N . ARG A 1 193 ? -64.458 28.192 57.880 1.00 47.69 193 ARG A N 1
ATOM 1550 C CA . ARG A 1 193 ? -63.844 29.530 57.773 1.00 47.69 193 ARG A CA 1
ATOM 1551 C C . ARG A 1 193 ? -62.414 29.622 58.311 1.00 47.69 193 ARG A C 1
ATOM 1553 O O . ARG A 1 193 ? -62.196 29.693 59.506 1.00 47.69 193 ARG A O 1
ATOM 1560 N N . ASP A 1 194 ? -61.446 29.660 57.400 1.00 32.75 194 ASP A N 1
ATOM 1561 C CA . ASP A 1 194 ? -60.842 30.932 56.977 1.00 32.75 194 ASP A CA 1
ATOM 1562 C C . ASP A 1 194 ? -59.905 30.687 55.780 1.00 32.75 194 ASP A C 1
ATOM 1564 O O . ASP A 1 194 ? -59.077 29.784 55.783 1.00 32.75 194 ASP A O 1
ATOM 1568 N N . THR A 1 195 ? -60.209 31.233 54.603 1.00 40.72 195 THR A N 1
ATOM 1569 C CA . THR A 1 195 ? -59.918 32.613 54.176 1.00 40.72 195 THR A CA 1
ATOM 1570 C C . THR A 1 195 ? -58.419 32.830 53.940 1.00 40.72 195 THR A C 1
ATOM 1572 O O . THR A 1 195 ? -57.670 33.120 54.859 1.00 40.72 195 THR A O 1
ATOM 1575 N N . ILE A 1 196 ? -58.046 32.725 52.655 1.00 44.97 196 ILE A N 1
ATOM 1576 C CA . ILE A 1 196 ? -57.128 33.614 51.922 1.00 44.97 196 ILE A CA 1
ATOM 1577 C C . ILE A 1 196 ? -55.755 33.851 52.573 1.00 44.97 196 ILE A C 1
ATOM 1579 O O . ILE A 1 196 ? -55.644 34.634 53.500 1.00 44.97 196 ILE A O 1
ATOM 1583 N N . ILE A 1 197 ? -54.690 33.351 51.937 1.00 37.91 197 ILE A N 1
ATOM 1584 C CA . ILE A 1 197 ? -53.581 34.203 51.476 1.00 37.91 197 ILE A CA 1
ATOM 1585 C C . ILE A 1 197 ? -52.987 33.564 50.221 1.00 37.91 197 ILE A C 1
ATOM 1587 O O . ILE A 1 197 ? -52.455 32.456 50.215 1.00 37.91 197 ILE A O 1
ATOM 1591 N N . ALA A 1 198 ? -53.147 34.303 49.131 1.00 39.91 198 ALA A N 1
ATOM 1592 C CA . ALA A 1 198 ? -52.461 34.105 47.879 1.00 39.91 198 ALA A CA 1
ATOM 1593 C C . ALA A 1 198 ? -50.960 34.362 48.050 1.00 39.91 198 ALA A C 1
ATOM 1595 O O . ALA A 1 198 ? -50.582 35.402 48.578 1.00 39.91 198 ALA A O 1
ATOM 1596 N N . SER A 1 199 ? -50.134 33.489 47.476 1.00 37.84 199 SER A N 1
ATOM 1597 C CA . SER A 1 199 ? -48.801 33.858 46.997 1.00 37.84 199 SER A CA 1
ATOM 1598 C C . SER A 1 199 ? -48.558 33.163 45.667 1.00 37.84 199 SER A C 1
ATOM 1600 O O . SER A 1 199 ? -48.145 32.011 45.582 1.00 37.84 199 SER A O 1
ATOM 1602 N N . LYS A 1 200 ? -48.885 33.909 44.615 1.00 47.12 200 LYS A N 1
ATOM 1603 C CA . LYS A 1 200 ? -48.468 33.699 43.236 1.00 47.12 200 LYS A CA 1
ATOM 1604 C C . LYS A 1 200 ? -46.937 33.701 43.191 1.00 47.12 200 LYS A C 1
ATOM 1606 O O . LYS A 1 200 ? -46.338 34.765 43.283 1.00 47.12 200 LY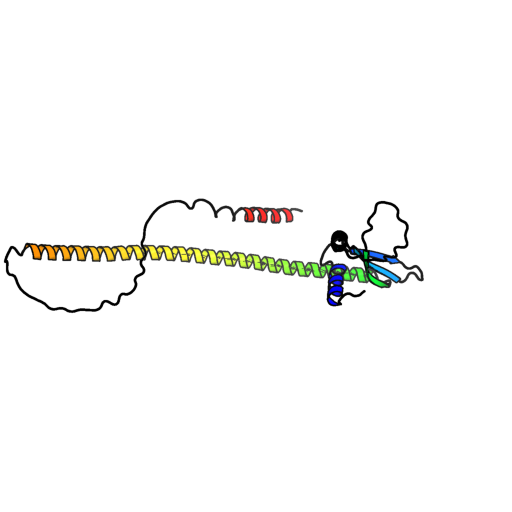S A O 1
ATOM 1611 N N . SER A 1 201 ? -46.318 32.539 43.014 1.00 37.06 201 SER A N 1
ATOM 1612 C CA . SER A 1 201 ? -44.979 32.452 42.433 1.00 37.06 201 SER A CA 1
ATOM 1613 C C . SER A 1 201 ? -45.125 31.917 41.016 1.00 37.06 201 SER A C 1
ATOM 1615 O O . SER A 1 201 ? -45.498 30.766 40.795 1.00 37.06 201 SER A O 1
ATOM 1617 N N . THR A 1 202 ? -44.889 32.806 40.060 1.00 38.38 202 THR A N 1
ATOM 1618 C CA . THR A 1 202 ? -44.548 32.496 38.675 1.00 38.38 202 THR A CA 1
ATOM 1619 C C . THR A 1 202 ? -43.506 31.382 38.636 1.00 38.38 202 THR A C 1
ATOM 1621 O O . THR A 1 202 ? -42.363 31.597 39.026 1.00 38.38 202 THR A O 1
ATOM 1624 N N . VAL A 1 203 ? -43.915 30.196 38.192 1.00 39.78 203 VAL A N 1
ATOM 1625 C CA . VAL A 1 203 ? -42.992 29.143 37.772 1.00 39.78 203 VAL A CA 1
ATOM 1626 C C . VAL A 1 203 ? -42.627 29.463 36.330 1.00 39.78 203 VAL A C 1
ATOM 1628 O O . VAL A 1 203 ? -43.483 29.419 35.442 1.00 39.78 203 VAL A O 1
ATOM 1631 N N . GLU A 1 204 ? -41.374 29.863 36.123 1.00 41.91 204 GLU A N 1
ATOM 1632 C CA . GLU A 1 204 ? -40.750 29.860 34.807 1.00 41.91 204 GLU A CA 1
ATOM 1633 C C . GLU A 1 204 ? -40.882 28.452 34.230 1.00 41.91 204 GLU A C 1
ATOM 1635 O O . GLU A 1 204 ? -40.526 27.447 34.844 1.00 41.91 204 GLU A O 1
ATOM 1640 N N . LYS A 1 205 ? -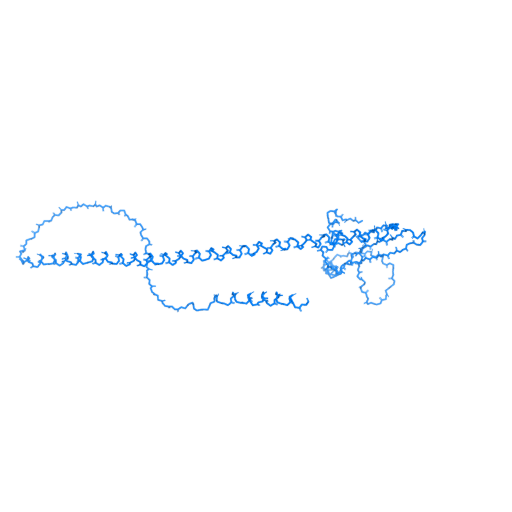41.510 28.392 33.061 1.00 46.53 205 LYS A N 1
ATOM 1641 C CA . LYS A 1 205 ? -41.744 27.171 32.310 1.00 46.53 205 LYS A CA 1
ATOM 1642 C C . LYS A 1 205 ? -40.421 26.786 31.654 1.00 46.53 205 LYS A C 1
ATOM 1644 O O . LYS A 1 205 ? -40.181 27.142 30.504 1.00 46.53 205 LYS A O 1
ATOM 1649 N N . GLU A 1 206 ? -39.554 26.103 32.392 1.00 41.00 206 GLU A N 1
ATOM 1650 C CA . GLU A 1 206 ? -38.413 25.429 31.783 1.00 41.00 206 GLU A CA 1
ATOM 1651 C C . GLU A 1 206 ? -38.940 24.261 30.951 1.00 41.00 206 GLU A C 1
ATOM 1653 O O . GLU A 1 206 ? -39.620 23.350 31.430 1.00 41.00 206 GLU A O 1
ATOM 1658 N N . ASN A 1 207 ? -38.704 24.388 29.653 1.00 48.22 207 ASN A N 1
ATOM 1659 C CA . ASN A 1 207 ? -39.132 23.489 28.605 1.00 48.22 207 ASN A CA 1
ATOM 1660 C C . ASN A 1 207 ? -38.368 22.164 28.738 1.00 48.22 207 ASN A C 1
ATOM 1662 O O . ASN A 1 207 ? -37.298 21.995 28.159 1.00 48.22 207 ASN A O 1
ATOM 1666 N N . TYR A 1 208 ? -38.888 21.247 29.551 1.00 54.56 208 TYR A N 1
ATOM 1667 C CA . TYR A 1 208 ? -38.372 19.887 29.636 1.00 54.56 208 TYR A CA 1
ATOM 1668 C C . TYR A 1 208 ? -38.997 19.045 28.519 1.00 54.56 208 TYR A C 1
ATOM 1670 O O . TYR A 1 208 ? -40.109 18.532 28.647 1.00 54.56 208 TYR A O 1
ATOM 1678 N N . GLU A 1 209 ? -38.280 18.932 27.403 1.00 46.84 209 GLU A N 1
ATOM 1679 C CA . GLU A 1 209 ? -38.600 18.053 26.274 1.00 46.84 209 GLU A CA 1
ATOM 1680 C C . GLU A 1 209 ? -38.167 16.615 26.604 1.00 46.84 209 GLU A C 1
ATOM 1682 O O . GLU A 1 209 ? -37.212 16.068 26.064 1.00 46.84 209 GLU A O 1
ATOM 1687 N N . GLY A 1 210 ? -38.845 16.015 27.581 1.00 48.22 210 GLY A N 1
ATOM 1688 C CA . GLY A 1 210 ? -38.734 14.593 27.881 1.00 48.22 210 GLY A CA 1
ATOM 1689 C C . GLY A 1 210 ? -39.779 13.816 27.089 1.00 48.22 210 GLY A C 1
ATOM 1690 O O . GLY A 1 210 ? -40.895 13.641 27.574 1.00 48.22 210 GLY A O 1
ATOM 1691 N N . SER A 1 211 ? -39.432 13.367 25.881 1.00 46.84 211 SER A N 1
ATOM 1692 C CA . SER A 1 211 ? -40.240 12.412 25.114 1.00 46.84 211 SER A CA 1
ATOM 1693 C C . SER A 1 211 ? -39.832 10.980 25.469 1.00 46.84 211 SER A C 1
ATOM 1695 O O . SER A 1 211 ? -38.835 10.468 24.976 1.00 46.84 211 SER A O 1
ATOM 1697 N N . THR A 1 212 ? -40.614 10.416 26.386 1.00 48.06 212 THR A N 1
ATOM 1698 C CA . THR A 1 212 ? -41.111 9.031 26.495 1.00 48.06 212 THR A CA 1
ATOM 1699 C C . THR A 1 212 ? -40.250 7.851 26.015 1.00 48.06 212 THR A C 1
ATOM 1701 O O . THR A 1 212 ? -39.991 7.660 24.831 1.00 48.06 212 THR A O 1
ATOM 1704 N N . ASP A 1 213 ? -39.954 7.001 26.998 1.00 57.91 213 ASP A N 1
ATOM 1705 C CA . ASP A 1 213 ? -39.868 5.539 26.944 1.00 57.91 213 ASP A CA 1
ATOM 1706 C C . ASP A 1 213 ? -41.196 4.923 26.462 1.00 57.91 213 ASP A C 1
ATOM 1708 O O . ASP A 1 213 ? -42.229 5.206 27.057 1.00 57.91 213 ASP A O 1
ATOM 1712 N N . GLU A 1 214 ? -41.160 4.104 25.409 1.00 52.06 214 GLU A N 1
ATOM 1713 C CA . GLU A 1 214 ? -42.089 2.986 25.185 1.00 52.06 214 GLU A CA 1
ATOM 1714 C C . GLU A 1 214 ? -41.314 1.872 24.451 1.00 52.06 214 GLU A C 1
ATOM 1716 O O . GLU A 1 214 ? -40.978 1.972 23.268 1.00 52.06 214 GLU A O 1
ATOM 1721 N N . GLU A 1 215 ? -40.982 0.831 25.212 1.00 44.72 215 GLU A N 1
ATOM 1722 C CA . GLU A 1 215 ? -40.881 -0.580 24.823 1.00 44.72 215 GLU A CA 1
ATOM 1723 C C . GLU A 1 215 ? -41.514 -0.961 23.464 1.00 44.72 215 GLU A C 1
ATOM 1725 O O . GLU A 1 215 ? -42.689 -0.706 23.208 1.00 44.72 215 GLU A O 1
ATOM 1730 N N . SER A 1 216 ? -40.795 -1.729 22.635 1.00 43.47 216 SER A N 1
ATOM 1731 C CA . SER A 1 216 ? -41.127 -3.149 22.376 1.00 43.47 216 SER A CA 1
ATOM 1732 C C . SER A 1 216 ? -40.374 -3.739 21.169 1.00 43.47 216 SER A C 1
ATOM 1734 O O . SER A 1 216 ? -40.390 -3.239 20.050 1.00 43.47 216 SER A O 1
ATOM 1736 N N . GLU A 1 217 ? -39.669 -4.823 21.481 1.00 43.66 217 GLU A N 1
ATOM 1737 C CA . GLU A 1 217 ? -39.316 -6.008 20.695 1.00 43.66 217 GLU A CA 1
ATOM 1738 C C . GLU A 1 217 ? -39.317 -5.996 19.145 1.00 43.66 217 GLU A C 1
ATOM 1740 O O . GLU A 1 217 ? -40.341 -5.940 18.475 1.00 43.66 217 GLU A O 1
ATOM 1745 N N . ASN A 1 218 ? -38.131 -6.358 18.627 1.00 42.38 218 ASN A N 1
ATOM 1746 C CA . ASN A 1 218 ? -37.932 -7.374 17.583 1.00 42.38 218 ASN A CA 1
ATOM 1747 C C . ASN A 1 218 ? -38.276 -6.993 16.129 1.00 42.38 218 ASN A C 1
ATOM 1749 O O . ASN A 1 218 ? -39.364 -7.285 15.651 1.00 42.38 218 ASN A O 1
ATOM 1753 N N . LEU A 1 219 ? -37.283 -6.448 15.402 1.00 39.06 219 LEU A N 1
ATOM 1754 C CA . LEU A 1 219 ? -36.981 -6.763 13.987 1.00 39.06 219 LEU A CA 1
ATOM 1755 C C . LEU A 1 219 ? -35.810 -5.911 13.461 1.00 39.06 219 LEU A C 1
ATOM 1757 O O . LEU A 1 219 ? -35.992 -5.007 12.658 1.00 39.06 219 LEU A O 1
ATOM 1761 N N . ILE A 1 220 ? -34.581 -6.225 13.879 1.00 35.81 220 ILE A N 1
ATOM 1762 C CA . ILE A 1 220 ? -33.394 -5.992 13.033 1.00 35.81 220 ILE A CA 1
ATOM 1763 C C . ILE A 1 220 ? -32.513 -7.242 13.131 1.00 35.81 220 ILE A C 1
ATOM 1765 O O . ILE A 1 220 ? -31.398 -7.237 13.646 1.00 35.81 220 ILE A O 1
ATOM 1769 N N . GLN A 1 221 ? -33.059 -8.366 12.666 1.00 43.50 221 GLN A N 1
ATOM 1770 C CA . GLN A 1 221 ? -32.215 -9.356 12.013 1.00 43.50 221 GLN A CA 1
ATOM 1771 C C . GLN A 1 221 ? -31.985 -8.891 10.576 1.00 43.50 221 GLN A C 1
ATOM 1773 O O . GLN A 1 221 ? -32.886 -8.338 9.951 1.00 43.50 221 GLN A O 1
ATOM 1778 N N . LEU A 1 222 ? -30.803 -9.225 10.056 1.00 43.19 222 LEU A N 1
ATOM 1779 C CA . LEU A 1 222 ? -30.454 -9.187 8.636 1.00 43.19 222 LEU A CA 1
ATOM 1780 C C . LEU A 1 222 ? -30.138 -7.794 8.066 1.00 43.19 222 LEU A C 1
ATOM 1782 O O . LEU A 1 222 ? -30.951 -7.194 7.385 1.00 43.19 222 LEU A O 1
ATOM 1786 N N . THR A 1 223 ? -28.913 -7.313 8.305 1.00 38.47 223 THR A N 1
ATOM 1787 C CA . THR A 1 223 ? -27.946 -6.939 7.243 1.00 38.47 223 THR A CA 1
ATOM 1788 C C . THR A 1 223 ? -26.773 -6.172 7.855 1.00 38.47 223 THR A C 1
ATOM 1790 O O . THR A 1 223 ? -26.757 -4.945 7.854 1.00 38.47 223 THR A O 1
ATOM 1793 N N . THR A 1 224 ? -25.773 -6.874 8.392 1.00 36.50 224 THR A N 1
ATOM 1794 C CA . THR A 1 224 ? -24.400 -6.314 8.496 1.00 36.50 224 THR A CA 1
ATOM 1795 C C . THR A 1 224 ? -23.305 -7.348 8.781 1.00 36.50 224 THR A C 1
ATOM 1797 O O . THR A 1 224 ? -22.136 -6.988 8.837 1.00 36.50 224 THR A O 1
ATOM 1800 N N . SER A 1 225 ? -23.628 -8.645 8.892 1.00 43.03 225 SER A N 1
ATOM 1801 C CA . SER A 1 225 ? -22.629 -9.690 9.186 1.00 43.03 225 SER A CA 1
ATOM 1802 C C . SER A 1 225 ? -21.946 -10.310 7.949 1.00 43.03 225 SER A C 1
ATOM 1804 O O . SER A 1 225 ? -20.978 -11.052 8.097 1.00 43.03 225 SER A O 1
ATOM 1806 N N . GLU A 1 226 ? -22.381 -10.001 6.722 1.00 41.47 226 GLU A N 1
ATOM 1807 C CA . GLU A 1 226 ? -21.866 -10.685 5.516 1.00 41.47 226 GLU A CA 1
ATOM 1808 C C . GLU A 1 226 ? -20.903 -9.856 4.652 1.00 41.47 226 GLU A C 1
ATOM 1810 O O . GLU A 1 226 ? -20.130 -10.429 3.887 1.00 41.47 226 GLU A O 1
ATOM 1815 N N . SER A 1 227 ? -20.836 -8.530 4.817 1.00 36.16 227 SER A N 1
ATOM 1816 C CA . SER A 1 227 ? -19.934 -7.706 3.991 1.00 36.16 227 SER A CA 1
ATOM 1817 C C . SER A 1 227 ? -18.460 -7.787 4.416 1.00 36.16 227 SER A C 1
ATOM 1819 O O . SER A 1 227 ? -17.577 -7.428 3.639 1.00 36.16 227 SER A O 1
ATOM 1821 N N . SER A 1 228 ? -18.174 -8.268 5.628 1.00 37.16 228 SER A N 1
ATOM 1822 C CA . SER A 1 228 ? -16.824 -8.250 6.215 1.00 37.16 228 SER A CA 1
ATOM 1823 C C . SER A 1 228 ? -16.045 -9.551 6.001 1.00 37.16 228 SER A C 1
ATOM 1825 O O . SER A 1 228 ? -14.830 -9.567 6.163 1.00 37.16 228 SER A O 1
ATOM 1827 N N . LYS A 1 229 ? -16.723 -10.648 5.630 1.00 42.75 229 LYS A N 1
ATOM 1828 C CA . LYS A 1 229 ? -16.089 -11.969 5.455 1.00 42.75 229 LYS A CA 1
ATOM 1829 C C . LYS A 1 229 ? -15.689 -12.262 4.008 1.00 42.75 229 LYS A C 1
ATOM 1831 O O . LYS A 1 229 ? -14.704 -12.957 3.787 1.00 42.75 229 LYS A O 1
ATOM 1836 N N . ILE A 1 230 ? -16.379 -11.680 3.026 1.00 44.00 230 ILE A N 1
ATOM 1837 C CA . ILE A 1 230 ? -16.094 -11.917 1.598 1.00 44.00 230 ILE A CA 1
ATOM 1838 C C . ILE A 1 230 ? -14.752 -11.282 1.181 1.00 44.00 230 ILE A C 1
ATOM 1840 O O . ILE A 1 230 ? -14.016 -11.858 0.384 1.00 44.00 230 ILE A O 1
ATOM 1844 N N . ASN A 1 231 ? -14.366 -10.161 1.799 1.00 42.44 231 ASN A N 1
ATOM 1845 C CA . ASN A 1 231 ? -13.110 -9.469 1.480 1.00 42.44 231 ASN A CA 1
ATOM 1846 C C . ASN A 1 231 ? -11.870 -10.073 2.163 1.00 42.44 231 ASN A C 1
ATOM 1848 O O . ASN A 1 231 ? -10.758 -9.875 1.683 1.00 42.44 231 ASN A O 1
ATOM 1852 N N . GLN A 1 232 ? -12.039 -10.827 3.255 1.00 46.66 232 GLN A N 1
ATOM 1853 C CA . GLN A 1 232 ? -10.918 -11.450 3.971 1.00 46.66 232 GLN A CA 1
ATOM 1854 C C . GLN A 1 232 ? -10.486 -12.775 3.329 1.00 46.66 232 GLN A C 1
ATOM 1856 O O . GLN A 1 232 ? -9.296 -13.070 3.277 1.00 46.66 232 GLN A O 1
ATOM 1861 N N . VAL A 1 233 ? -11.437 -13.541 2.780 1.00 48.03 233 VAL A N 1
ATOM 1862 C CA . VAL A 1 233 ? -11.146 -14.819 2.105 1.00 48.03 233 VAL A CA 1
ATOM 1863 C C . VAL A 1 233 ? -10.416 -14.589 0.773 1.00 48.03 233 VAL A C 1
ATOM 1865 O O . VAL A 1 233 ? -9.462 -15.297 0.472 1.00 48.03 233 VAL A O 1
ATOM 1868 N N . ALA A 1 234 ? -10.768 -13.537 0.023 1.00 50.72 234 ALA A N 1
ATOM 1869 C CA . ALA A 1 234 ? -10.115 -13.226 -1.252 1.00 50.72 234 ALA A CA 1
ATOM 1870 C C . ALA A 1 234 ? -8.665 -12.712 -1.105 1.00 50.72 234 ALA A C 1
ATOM 1872 O O . ALA A 1 234 ? -7.838 -12.946 -1.983 1.00 50.72 234 ALA A O 1
ATOM 1873 N N . TYR A 1 235 ? -8.335 -12.023 -0.005 1.00 46.38 235 TYR A N 1
ATOM 1874 C CA . TYR A 1 235 ? -6.997 -11.443 0.192 1.00 46.38 235 TYR A CA 1
ATOM 1875 C C . TYR A 1 235 ? -5.949 -12.491 0.609 1.00 46.38 235 TYR A C 1
ATOM 1877 O O . TYR A 1 235 ? -4.769 -12.359 0.287 1.00 46.38 235 TYR A O 1
ATOM 1885 N N . ILE A 1 236 ? -6.378 -13.561 1.286 1.00 51.09 236 ILE A N 1
ATOM 1886 C CA . ILE A 1 236 ? -5.496 -14.646 1.742 1.00 51.09 236 ILE A CA 1
ATOM 1887 C C . ILE A 1 236 ? -5.119 -15.595 0.584 1.00 51.09 236 ILE A C 1
ATOM 1889 O O . ILE A 1 236 ? -3.969 -16.037 0.503 1.00 51.09 236 ILE A O 1
ATOM 1893 N N . ASP A 1 237 ? -6.029 -15.845 -0.363 1.00 44.56 237 ASP A N 1
ATOM 1894 C CA . ASP A 1 237 ? -5.763 -16.711 -1.528 1.00 44.56 237 ASP A CA 1
ATOM 1895 C C . ASP A 1 237 ? -4.759 -16.101 -2.526 1.00 44.56 237 ASP A C 1
ATOM 1897 O O . ASP A 1 237 ? -3.928 -16.813 -3.104 1.00 44.56 237 ASP A O 1
ATOM 1901 N N . VAL A 1 238 ? -4.761 -14.774 -2.694 1.00 50.72 238 VAL A N 1
ATOM 1902 C CA . VAL A 1 238 ? -3.825 -14.087 -3.604 1.00 50.72 238 VAL A CA 1
ATOM 1903 C C . VAL A 1 238 ? -2.388 -14.131 -3.074 1.00 50.72 238 VAL A C 1
ATOM 1905 O O . VAL A 1 238 ? -1.457 -14.358 -3.846 1.00 50.72 238 VAL A O 1
ATOM 1908 N N . ILE A 1 239 ? -2.188 -13.985 -1.761 1.00 48.50 239 ILE A N 1
ATOM 1909 C CA . ILE A 1 239 ? -0.842 -13.982 -1.163 1.00 48.50 239 ILE A CA 1
ATOM 1910 C C . ILE A 1 239 ? -0.226 -15.388 -1.152 1.00 48.50 239 ILE A C 1
ATOM 1912 O O . ILE A 1 239 ? 0.976 -15.537 -1.373 1.00 48.50 239 ILE A O 1
ATOM 1916 N N . THR A 1 240 ? -1.043 -16.430 -0.983 1.00 48.62 240 THR A N 1
ATOM 1917 C CA . THR A 1 240 ? -0.554 -17.817 -0.936 1.00 48.62 240 THR A CA 1
ATOM 1918 C C . THR A 1 240 ? -0.169 -18.336 -2.331 1.00 48.62 240 THR A C 1
ATOM 1920 O O . THR A 1 240 ? 0.794 -19.090 -2.472 1.00 48.62 240 THR A O 1
ATOM 1923 N N . THR A 1 241 ? -0.845 -17.861 -3.383 1.00 43.94 241 THR A N 1
ATOM 1924 C CA . THR A 1 241 ? -0.541 -18.217 -4.783 1.00 43.94 241 THR A CA 1
ATOM 1925 C C . THR A 1 241 ? 0.781 -17.606 -5.276 1.00 43.94 241 THR A C 1
ATOM 1927 O O . THR A 1 241 ? 1.482 -18.222 -6.074 1.00 43.94 241 THR A O 1
ATOM 1930 N N . ILE A 1 242 ? 1.177 -16.431 -4.771 1.00 49.34 242 ILE A N 1
ATOM 1931 C CA . ILE A 1 242 ? 2.438 -15.765 -5.161 1.00 49.34 242 ILE A CA 1
ATOM 1932 C C . ILE A 1 242 ? 3.666 -16.435 -4.518 1.00 49.34 242 ILE A C 1
ATOM 1934 O O . ILE A 1 242 ? 4.766 -16.337 -5.050 1.00 49.34 242 ILE A O 1
ATOM 1938 N N . HIS A 1 243 ? 3.495 -17.156 -3.407 1.00 46.62 243 HIS A N 1
ATOM 1939 C CA . HIS A 1 243 ? 4.598 -17.805 -2.688 1.00 46.62 243 HIS A CA 1
ATOM 1940 C C . HIS A 1 243 ? 4.898 -19.248 -3.146 1.00 46.62 243 HIS A C 1
ATOM 1942 O O . HIS A 1 243 ? 5.788 -19.882 -2.584 1.00 46.62 243 HIS A O 1
ATOM 1948 N N . SER A 1 244 ? 4.169 -19.778 -4.140 1.00 43.06 244 SER A N 1
ATOM 1949 C CA . SER A 1 244 ? 4.309 -21.167 -4.630 1.00 43.06 244 SER A CA 1
ATOM 1950 C C . SER A 1 244 ? 4.731 -21.297 -6.105 1.00 43.06 244 SER A C 1
ATOM 1952 O O . SER A 1 244 ? 4.519 -22.359 -6.687 1.00 43.06 244 SER A O 1
ATOM 1954 N N . ASN A 1 245 ? 5.335 -20.267 -6.710 1.00 40.25 245 ASN A N 1
ATOM 1955 C CA . ASN A 1 245 ? 5.951 -20.348 -8.046 1.00 40.25 245 ASN A CA 1
ATOM 1956 C C . ASN A 1 245 ? 7.409 -19.886 -8.028 1.00 40.25 245 ASN A C 1
ATOM 1958 O O . ASN A 1 245 ? 7.666 -18.807 -7.451 1.00 40.25 245 ASN A O 1
#

Radius of gyration: 44.62 Å; chains: 1; bounding box: 98×55×122 Å

Sequence (245 aa):
MEMKQEKYVEELKKVLLCDQFSDTYRFDISKKEINGESIHFSYEKNLKDVTGLILFLLGALCFGGTVTISFLISGGIGAGEVWPANFRLGSLKLQRVTNSPEVIRELIIYCLDCVKELHAKNDHLQKENERLLSNLGDMQEQLQKCVEAKEELETDLYKRFVLVLNEKKTKIRSLLKHLKEVKEMIPETAQARDTIIASKSTVEKENYEGSTDEESENLIQLTTSESSKINQVAYIDVITTIHSN

Secondary structure (DSSP, 8-state):
----HHHHHHHHHHHHS-SS--TTEEEEEEE-TTTS-EEEEEEEEE---HHHHHHHHHHHHHTT----------S---SS-----EEEEEEEEEEPPTTHHHHHHHHHHHHHHHHHHHHHHHHHHHHHHHHHHHHHHHHHHHHHHHHHHHHHHHHHHHHHHHHHHHHHHHHHHHHHHHHHHHHHT------------------------------------SSSSSTTTHHHHHHHHHHHHHTT-

Organism: Laticauda laticaudata (NCBI:txid8630)